Protein 6MEA (pdb70)

B-factor: mean 14.71, std 9.19, range [3.23, 52.5]

Radius of gyration: 21.37 Å; Cα contacts (8 Å, |Δi|>4): 692; chains: 2; bounding box: 33×46×60 Å

Organism: Bat coronavirus HKU4 (NCBI:txid694007)

Sequence (323 aa):
SKYKHTVINNSVTLVLGDAIQIASSLLPKCILVNAANRHLKHGGGIAGVINKASGGDVQEESDEYISNNGPLHVGDSVLLKGHGLADAILHVVGPDARNNNEDAALLKRCYKAFNKHTIVVTPLISAGIFSVDPKVSFEYLLANVTTTTYVVVNNEDIYNTLATKYKHTVINNSVTLVLGDAIQIASLLPKCILVNAANRHLKHGGGIAGVINKASGGDVQEESDEYISNNGPLHVGDSVLLKGHGLADAILHVVGPDARNNEDAALLKRCYKAFNKHTIVVTPLISAGIFSVDPKVSFEYLLANVTTTTYVVVNNEDIYNTLAT

Solvent-accessible surface area: 15128 Å² total; per-residue (Å²): 147,162,37,126,78,43,98,57,65,164,28,1,20,0,6,30,20,70,5,24,84,9,3,87,110,45,124,149,7,20,0,0,0,34,4,51,88,77,0,118,24,36,56,32,39,6,12,78,0,24,171,53,9,70,29,67,1,37,129,26,0,62,97,45,23,100,115,73,25,61,6,130,26,5,50,39,16,86,22,141,5,56,82,23,19,89,12,0,6,0,0,2,1,0,16,29,68,101,144,38,93,24,50,47,0,110,156,0,0,110,15,0,43,159,23,111,43,0,0,0,15,16,0,5,13,30,42,35,10,9,79,30,113,48,0,10,90,62,0,56,83,20,7,103,18,53,1,54,0,6,10,131,61,84,109,51,17,74,84,15,30,151,224,78,116,77,43,102,51,59,140,25,0,23,0,6,30,18,57,5,11,94,7,2,74,96,14,68,45,3,19,0,0,0,33,4,46,87,85,0,101,21,45,78,32,39,7,4,68,0,23,143,55,10,70,28,66,1,28,127,32,0,52,110,57,28,98,107,94,25,82,16,133,21,5,52,38,19,85,24,143,5,58,80,17,20,93,13,0,4,0,0,3,2,0,17,41,152,97,147,32,93,24,49,47,0,103,156,0,0,112,15,0,45,149,24,57,2,0,0,0,15,18,0,4,26,58,87,35,66,11,78,32,78,48,0,2,84,65,0,52,84,13,7,101,18,22,1,36,0,6,10,133,70,80,104,49,12,76,78,8,30,148

CATH classification: 3.40.220.10

Structure (mmCIF, N/CA/C/O backbone):
data_6MEA
#
_entry.id   6MEA
#
_cell.length_a   33.614
_cell.length_b   41.642
_cell.length_c   59.783
_cell.angle_alpha   73.160
_cell.angle_beta   88.290
_cell.angle_gamma   88.250
#
_symmetry.space_group_name_H-M   'P 1'
#
loop_
_entity.id
_entity.type
_entity.pdbx_description
1 polymer 'Replicase polyprotein 1ab'
2 non-polymer ADENOSINE-5-DIPHOSPHORIBOSE
3 water water
#
loop_
_atom_site.group_PDB
_atom_site.id
_atom_site.type_symbol
_atom_site.label_atom_id
_atom_site.label_alt_id
_atom_site.label_comp_id
_atom_site.label_asym_id
_atom_site.label_entity_id
_atom_site.label_seq_id
_atom_site.pdbx_PDB_ins_code
_atom_site.Cartn_x
_atom_site.Cartn_y
_atom_site.Cartn_z
_atom_site.occupancy
_atom_site.B_iso_or_equiv
_atom_site.auth_seq_id
_atom_site.auth_comp_id
_atom_site.auth_asym_id
_atom_site.auth_atom_id
_atom_site.pdbx_PDB_model_num
ATOM 1 N N . SER A 1 4 ? 25.064 -0.589 57.899 1.00 39.17 308 SER A N 1
ATOM 2 C CA . SER A 1 4 ? 24.674 -1.772 57.087 1.00 38.13 308 SER A CA 1
ATOM 3 C C . SER A 1 4 ? 23.902 -1.359 55.827 1.00 36.89 308 SER A C 1
ATOM 4 O O . SER A 1 4 ? 23.972 -2.092 54.863 1.00 35.11 308 SER A O 1
ATOM 7 N N . LYS A 1 5 ? 23.193 -0.230 55.856 1.00 34.48 309 LYS A N 1
ATOM 8 C CA . LYS A 1 5 ? 22.447 0.243 54.665 1.00 33.79 309 LYS A CA 1
ATOM 9 C C . LYS A 1 5 ? 23.377 0.875 53.626 1.00 31.69 309 LYS A C 1
ATOM 10 O O . LYS A 1 5 ? 22.963 1.019 52.493 1.00 31.58 309 LYS A O 1
ATOM 16 N N . TYR A 1 6 ? 24.600 1.216 54.008 1.00 30.01 310 TYR A N 1
ATOM 17 C CA . TYR A 1 6 ? 25.500 1.899 53.052 1.00 27.18 310 TYR A CA 1
ATOM 18 C C . TYR A 1 6 ? 26.613 1.038 52.561 1.00 24.43 310 TYR A C 1
ATOM 19 O O . TYR A 1 6 ? 27.101 0.157 53.255 1.00 25.92 310 TYR A O 1
ATOM 28 N N . LYS A 1 7 ? 26.968 1.337 51.326 1.00 21.29 311 LYS A N 1
ATOM 29 C CA . LYS A 1 7 ? 28.225 0.868 50.832 1.00 20.02 311 LYS A CA 1
ATOM 30 C C . LYS A 1 7 ? 29.246 1.567 51.724 1.00 15.10 311 LYS A C 1
ATOM 31 O O . LYS A 1 7 ? 29.322 2.805 51.787 1.00 14.59 311 LYS A O 1
ATOM 37 N N . HIS A 1 8 ? 29.979 0.757 52.463 1.00 16.18 312 HIS A N 1
ATOM 38 C CA . HIS A 1 8 ? 31.000 1.250 53.357 1.00 15.35 312 HIS A CA 1
ATOM 39 C C . HIS A 1 8 ? 32.100 0.215 53.490 1.00 14.65 312 HIS A C 1
ATOM 40 O O . HIS A 1 8 ? 31.872 -0.984 53.292 1.00 15.67 312 HIS A O 1
ATOM 47 N N . THR A 1 9 ? 33.297 0.695 53.791 1.00 12.88 313 THR A N 1
ATOM 48 C CA . THR A 1 9 ? 34.462 -0.148 53.997 1.00 13.88 313 THR A CA 1
ATOM 49 C C . THR A 1 9 ? 35.151 0.349 55.252 1.00 11.40 313 THR A C 1
ATOM 50 O O . THR A 1 9 ? 35.538 1.519 55.332 1.00 11.87 313 THR A O 1
ATOM 54 N N . VAL A 1 10 ? 35.293 -0.530 56.235 1.00 11.19 314 VAL A N 1
ATOM 55 C CA . VAL A 1 10 ? 36.040 -0.202 57.432 1.00 11.56 314 VAL A CA 1
ATOM 56 C C . VAL A 1 10 ? 37.513 -0.323 57.063 1.00 12.72 314 VAL A C 1
ATOM 57 O O . VAL A 1 10 ? 37.967 -1.378 56.624 1.00 14.25 314 VAL A O 1
ATOM 61 N N . ILE A 1 11 ? 38.245 0.773 57.225 1.00 13.26 315 ILE A N 1
ATOM 62 C CA . ILE A 1 11 ? 39.645 0.851 56.816 1.00 14.16 315 ILE A CA 1
ATOM 63 C C . ILE A 1 11 ? 40.550 0.373 57.949 1.00 16.42 315 ILE A C 1
ATOM 64 O O . ILE A 1 11 ? 41.459 -0.424 57.731 1.00 17.41 315 ILE A O 1
ATOM 69 N N . ASN A 1 12 ? 40.303 0.874 59.154 1.00 17.02 316 ASN A N 1
ATOM 70 C CA . ASN A 1 12 ? 41.082 0.504 60.333 1.00 20.66 316 ASN A CA 1
ATOM 71 C C . ASN A 1 12 ? 40.193 0.640 61.575 1.00 22.36 316 ASN A C 1
ATOM 72 O O . ASN A 1 12 ? 38.970 0.751 61.440 1.00 22.80 316 ASN A O 1
ATOM 77 N N . ASN A 1 13 ? 40.789 0.621 62.769 1.00 24.41 317 ASN A N 1
ATOM 78 C CA . ASN A 1 13 ? 40.023 0.773 64.013 1.00 25.63 317 ASN A CA 1
ATOM 79 C C . ASN A 1 13 ? 39.435 2.172 64.234 1.00 26.53 317 ASN A C 1
ATOM 80 O O . ASN A 1 13 ? 38.569 2.333 65.096 1.00 29.64 317 ASN A O 1
ATOM 85 N N . SER A 1 14 ? 39.900 3.167 63.476 1.00 22.26 318 SER A N 1
ATOM 86 C CA . SER A 1 14 ? 39.394 4.541 63.567 1.00 19.75 318 SER A CA 1
ATOM 87 C C . SER A 1 14 ? 38.459 4.928 62.416 1.00 16.40 318 SER A C 1
ATOM 88 O O . SER A 1 14 ? 37.400 5.520 62.645 1.00 16.68 318 SER A O 1
ATOM 91 N N . VAL A 1 15 ? 38.841 4.591 61.188 1.00 13.85 319 VAL A N 1
ATOM 92 C CA . VAL A 1 15 ? 38.236 5.174 59.988 1.00 10.71 319 VAL A CA 1
ATOM 93 C C . VAL A 1 15 ? 37.346 4.184 59.221 1.00 9.47 319 VAL A C 1
ATOM 94 O O . VAL A 1 15 ? 37.773 3.070 58.896 1.00 10.67 319 VAL A O 1
ATOM 98 N N . THR A 1 16 ? 36.129 4.626 58.903 1.00 9.01 320 THR A N 1
ATOM 99 C CA . THR A 1 16 ? 35.227 3.928 57.984 1.00 9.47 320 THR A CA 1
ATOM 100 C C . THR A 1 16 ? 34.957 4.853 56.799 1.00 8.09 320 THR A C 1
ATOM 101 O O . THR A 1 16 ? 34.605 6.013 56.981 1.00 8.68 320 THR A O 1
ATOM 105 N N . LEU A 1 17 ? 35.136 4.329 55.594 1.00 8.49 321 LEU A N 1
ATOM 106 C CA . LEU A 1 17 ? 34.841 5.046 54.356 1.00 8.15 321 LEU A CA 1
ATOM 107 C C . LEU A 1 17 ? 33.410 4.714 53.949 1.00 7.75 321 LEU A C 1
ATOM 108 O O . LEU A 1 17 ? 33.058 3.542 53.869 1.00 8.68 321 LEU A O 1
ATOM 113 N N . VAL A 1 18 ? 32.602 5.734 53.667 1.00 7.94 322 VAL A N 1
ATOM 114 C CA . VAL A 1 18 ? 31.175 5.568 53.385 1.00 8.38 322 VAL A CA 1
ATOM 115 C C . VAL A 1 18 ? 30.845 6.252 52.074 1.00 8.29 322 VAL A C 1
ATOM 116 O O . VAL A 1 18 ? 31.263 7.387 51.843 1.00 8.39 322 VAL A O 1
ATOM 120 N N . LEU A 1 19 ? 30.082 5.564 51.229 1.00 9.57 323 LEU A N 1
ATOM 121 C CA . LEU A 1 19 ? 29.557 6.162 50.011 1.00 9.86 323 LEU A CA 1
ATOM 122 C C . LEU A 1 19 ? 28.212 6.803 50.333 1.00 11.77 323 LEU A C 1
ATOM 123 O O . LEU A 1 19 ? 27.242 6.107 50.644 1.00 13.01 323 LEU A O 1
ATOM 128 N N . GLY A 1 20 ? 28.145 8.126 50.258 1.00 11.16 324 GLY A N 1
ATOM 129 C CA . GLY A 1 20 ? 26.906 8.823 50.571 1.00 11.61 324 GLY A CA 1
ATOM 130 C C . GLY A 1 20 ? 27.083 10.314 50.719 1.00 11.43 324 GLY A C 1
ATOM 131 O O . GLY A 1 20 ? 28.069 10.883 50.262 1.00 12.04 324 GLY A O 1
ATOM 132 N N . ASP A 1 21 ? 26.101 10.927 51.366 1.00 12.07 325 ASP A N 1
ATOM 133 C CA . ASP A 1 21 ? 26.051 12.360 51.619 1.00 10.80 325 ASP A CA 1
ATOM 134 C C . ASP A 1 21 ? 26.399 12.564 53.085 1.00 10.48 325 ASP A C 1
ATOM 135 O O . ASP A 1 21 ? 25.716 12.039 53.964 1.00 11.07 325 ASP A O 1
ATOM 140 N N . ALA A 1 22 ? 27.445 13.344 53.349 1.00 9.58 326 ALA A N 1
ATOM 141 C CA . ALA A 1 22 ? 27.920 13.531 54.718 1.00 8.64 326 ALA A CA 1
ATOM 142 C C . ALA A 1 22 ? 26.848 14.090 55.650 1.00 8.42 326 ALA A C 1
ATOM 143 O O . ALA A 1 22 ? 26.793 13.721 56.823 1.00 9.07 326 ALA A O 1
ATOM 145 N N . ILE A 1 23 ? 25.995 14.972 55.138 1.00 8.96 327 ILE A N 1
ATOM 146 C CA . ILE A 1 23 ? 24.915 15.529 55.949 1.00 9.62 327 ILE A CA 1
ATOM 147 C C . ILE A 1 23 ? 23.949 14.430 56.409 1.00 8.27 327 ILE A C 1
ATOM 148 O O . ILE A 1 23 ? 23.495 14.439 57.558 1.00 8.96 327 ILE A O 1
ATOM 153 N N . GLN A 1 24 ? 23.648 13.482 55.523 1.00 8.88 328 GLN A N 1
ATOM 154 C CA . GLN A 1 24 ? 22.747 12.375 55.866 1.00 10.24 328 GLN A CA 1
ATOM 155 C C . GLN A 1 24 ? 23.375 11.455 56.910 1.00 9.59 328 GLN A C 1
ATOM 156 O O . GLN A 1 24 ? 22.687 10.995 57.822 1.00 10.28 328 GLN A O 1
ATOM 162 N N . ILE A 1 25 ? 24.675 11.198 56.788 1.00 8.57 329 ILE A N 1
ATOM 163 C CA . ILE A 1 25 ? 25.370 10.343 57.752 1.00 8.60 329 ILE A CA 1
ATOM 164 C C . ILE A 1 25 ? 25.430 11.013 59.121 1.00 8.35 329 ILE A C 1
ATOM 165 O O . ILE A 1 25 ? 25.200 10.364 60.143 1.00 9.81 329 ILE A O 1
ATOM 170 N N . ALA A 1 26 ? 25.714 12.312 59.152 1.00 7.93 330 ALA A N 1
ATOM 171 C CA . ALA A 1 26 ? 25.710 13.041 60.421 1.00 8.65 330 ALA A CA 1
ATOM 172 C C . ALA A 1 26 ? 24.333 13.019 61.095 1.00 9.44 330 ALA A C 1
ATOM 173 O O . ALA A 1 26 ? 24.248 12.934 62.321 1.00 11.66 330 ALA A O 1
ATOM 175 N N A SER A 1 27 ? 23.272 13.091 60.291 0.44 9.86 331 SER A N 1
ATOM 176 N N B SER A 1 27 ? 23.265 13.097 60.304 0.56 9.05 331 SER A N 1
ATOM 177 C CA A SER A 1 27 ? 21.902 13.016 60.792 0.44 10.52 331 SER A CA 1
ATOM 178 C CA B SER A 1 27 ? 21.910 13.022 60.854 0.56 9.47 331 SER A CA 1
ATOM 179 C C A SER A 1 27 ? 21.598 11.674 61.467 0.44 12.39 331 SER A C 1
ATOM 180 C C B SER A 1 27 ? 21.598 11.664 61.484 0.56 11.39 331 SER A C 1
ATOM 181 O O A SER A 1 27 ? 20.913 11.638 62.489 0.44 13.54 331 SER A O 1
ATOM 182 O O B SER A 1 27 ? 20.902 11.607 62.497 0.56 13.08 331 SER A O 1
ATOM 187 N N . LEU A 1 28 ? 22.113 10.584 60.895 1.00 12.49 332 LEU A N 1
ATOM 188 C CA . LEU A 1 28 ? 21.865 9.225 61.407 1.00 15.05 332 LEU A CA 1
ATOM 189 C C . LEU A 1 28 ? 22.474 8.970 62.775 1.00 14.08 332 LEU A C 1
ATOM 190 O O . LEU A 1 28 ? 21.905 8.234 63.578 1.00 14.09 332 LEU A O 1
ATOM 195 N N . LEU A 1 29 ? 23.642 9.552 63.024 1.00 12.60 3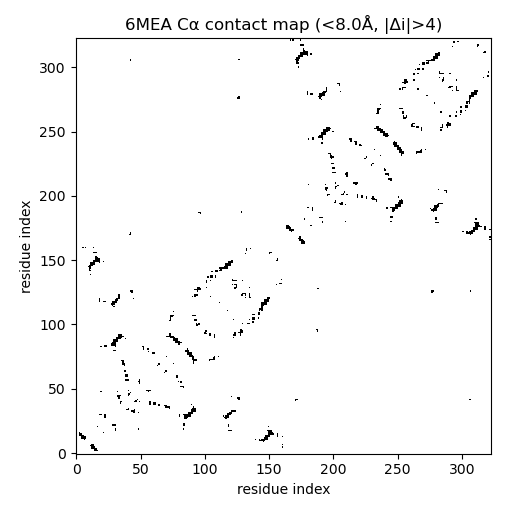33 LEU A N 1
ATOM 196 C CA . LEU A 1 29 ? 24.371 9.296 64.260 1.00 11.96 333 LEU A CA 1
ATOM 197 C C . LEU A 1 29 ? 23.797 10.123 65.405 1.00 11.89 333 LEU A C 1
ATOM 198 O O . LEU A 1 29 ? 23.495 11.296 65.218 1.00 14.74 333 LEU A O 1
ATOM 203 N N . PRO A 1 30 ? 23.631 9.514 66.597 1.00 11.21 334 PRO A N 1
ATOM 204 C CA . PRO A 1 30 ? 23.047 10.275 67.708 1.00 11.90 334 PRO A CA 1
ATOM 205 C C . PRO A 1 30 ? 23.945 11.399 68.224 1.00 11.23 334 PRO A C 1
ATOM 206 O O . PRO A 1 30 ? 23.432 12.429 68.671 1.00 14.09 334 PRO A O 1
ATOM 210 N N . LYS A 1 31 ? 25.261 11.210 68.153 1.00 10.20 335 LYS A N 1
ATOM 211 C CA . LYS A 1 31 ? 26.221 12.218 68.574 1.00 11.65 335 LYS A CA 1
ATOM 212 C C . LYS A 1 31 ? 27.390 12.240 67.598 1.00 11.54 335 LYS A C 1
ATOM 213 O O . LYS A 1 31 ? 28.007 11.216 67.336 1.00 13.71 335 LYS A O 1
ATOM 219 N N . CYS A 1 32 ? 27.663 13.404 67.024 1.00 8.64 336 CYS A N 1
ATOM 220 C CA . CYS A 1 32 ? 28.825 13.563 66.159 1.00 7.32 336 CYS A CA 1
ATOM 221 C C . CYS A 1 32 ? 29.131 15.029 65.933 1.00 6.68 336 CYS A C 1
ATOM 222 O O . CYS A 1 32 ? 28.309 15.907 66.196 1.00 7.36 336 CYS A O 1
ATOM 225 N N . ILE A 1 33 ? 30.346 15.259 65.457 1.00 6.34 337 ILE A N 1
ATOM 226 C CA . ILE A 1 33 ? 30.764 16.526 64.888 1.00 6.72 337 ILE A CA 1
ATOM 227 C C . ILE A 1 33 ? 30.740 16.324 63.384 1.00 5.85 337 ILE A C 1
ATOM 228 O O . ILE A 1 33 ? 31.230 15.312 62.885 1.00 8.49 337 ILE A O 1
ATOM 233 N N . LEU A 1 34 ? 30.166 17.281 62.665 1.00 4.59 338 LEU A N 1
ATOM 234 C CA . LEU A 1 34 ? 30.240 17.318 61.210 1.00 3.56 338 LEU A CA 1
ATOM 235 C C . LEU A 1 34 ? 31.336 18.284 60.804 1.00 3.67 338 LEU A C 1
ATOM 236 O O . LEU A 1 34 ? 31.375 19.410 61.281 1.00 4.47 338 LEU A O 1
ATOM 241 N N . VAL A 1 35 ? 32.220 17.852 59.910 1.00 4.12 339 VAL A N 1
ATOM 242 C CA . VAL A 1 35 ? 33.311 18.690 59.438 1.00 4.03 339 VAL A CA 1
ATOM 243 C C . VAL A 1 35 ? 32.896 19.388 58.155 1.00 4.00 339 VAL A C 1
ATOM 244 O O . VAL A 1 35 ? 32.339 18.763 57.250 1.00 4.55 339 VAL A O 1
ATOM 248 N N . ASN A 1 36 ? 33.152 20.689 58.104 1.00 3.75 340 ASN A N 1
ATOM 249 C CA . ASN A 1 36 ? 32.972 21.478 56.901 1.00 3.80 340 ASN A CA 1
ATOM 250 C C . ASN A 1 36 ? 34.334 21.791 56.286 1.00 3.68 340 ASN A C 1
ATOM 251 O O . ASN A 1 36 ? 35.269 22.159 56.994 1.00 5.25 340 ASN A O 1
ATOM 256 N N . ALA A 1 37 ? 34.427 21.636 54.964 1.00 3.92 341 ALA A N 1
ATOM 257 C CA . ALA A 1 37 ? 35.606 22.017 54.185 1.00 4.00 341 ALA A CA 1
ATOM 258 C C . ALA A 1 37 ? 35.450 23.484 53.798 1.00 4.45 341 ALA A C 1
ATOM 259 O O . ALA A 1 37 ? 34.752 23.820 52.844 1.00 5.50 341 ALA A O 1
ATOM 261 N N . ALA A 1 38 ? 36.089 24.359 54.565 1.00 4.72 342 ALA A N 1
ATOM 262 C CA . ALA A 1 38 ? 35.854 25.797 54.488 1.00 4.75 342 ALA A CA 1
ATOM 263 C C . ALA A 1 38 ? 37.026 26.544 53.859 1.00 5.43 342 ALA A C 1
ATOM 264 O O . ALA A 1 38 ? 38.074 25.961 53.561 1.00 6.54 342 ALA A O 1
ATOM 266 N N . ASN A 1 39 ? 36.825 27.841 53.656 1.00 6.04 343 ASN A N 1
ATOM 267 C CA . ASN A 1 39 ? 37.908 28.760 53.301 1.00 6.12 343 ASN A CA 1
ATOM 268 C C . ASN A 1 39 ? 38.216 29.686 54.480 1.00 5.89 343 ASN A C 1
ATOM 269 O O . ASN A 1 39 ? 37.515 29.682 55.507 1.00 6.19 343 ASN A O 1
ATOM 274 N N . ARG A 1 40 ? 39.269 30.491 54.319 1.00 6.17 344 ARG A N 1
ATOM 275 C CA . ARG A 1 40 ? 39.781 31.350 55.394 1.00 7.52 344 ARG A CA 1
ATOM 276 C C . ARG A 1 40 ? 38.769 32.356 55.934 1.00 6.69 344 ARG A C 1
ATOM 277 O O . ARG A 1 40 ? 38.884 32.786 57.081 1.00 7.99 344 ARG A O 1
ATOM 285 N N . HIS A 1 41 ? 37.805 32.754 55.104 1.00 6.03 345 HIS A N 1
ATOM 286 C CA . HIS A 1 41 ? 36.800 33.740 55.499 1.00 6.19 345 HIS A CA 1
ATOM 287 C C . HIS A 1 41 ? 35.455 33.129 55.854 1.00 5.87 345 HIS A C 1
ATOM 288 O O . HIS A 1 41 ? 34.498 33.861 56.104 1.00 7.46 345 HIS A O 1
ATOM 295 N N . LEU A 1 42 ? 35.390 31.799 55.899 1.00 5.41 346 LEU A N 1
ATOM 296 C CA . LEU A 1 42 ? 34.138 31.073 56.129 1.00 5.18 346 LEU A CA 1
ATOM 297 C C . LEU A 1 42 ? 32.992 31.598 55.263 1.00 6.06 346 LEU A C 1
ATOM 298 O O . LEU A 1 42 ? 31.861 31.762 55.738 1.00 7.39 346 LEU A O 1
ATOM 303 N N . LYS A 1 43 ? 33.297 31.843 53.988 1.00 6.39 347 LYS A N 1
ATOM 304 C CA . LYS A 1 43 ? 32.304 32.267 53.010 1.00 7.83 347 LYS A CA 1
ATOM 305 C C . LYS A 1 43 ? 31.922 31.005 52.261 1.00 8.26 347 LYS A C 1
ATOM 306 O O . LYS A 1 43 ? 32.664 30.521 51.409 1.00 9.13 347 LYS A O 1
ATOM 312 N N . HIS A 1 44 ? 30.766 30.455 52.593 1.00 7.79 348 HIS A N 1
ATOM 313 C CA . HIS A 1 44 ? 30.464 29.079 52.219 1.00 9.02 348 HIS A CA 1
ATOM 314 C C . HIS A 1 44 ? 30.001 28.994 50.769 1.00 11.73 348 HIS A C 1
ATOM 315 O O . HIS A 1 44 ? 28.936 29.485 50.427 1.00 16.27 348 HIS A O 1
ATOM 322 N N . GLY A 1 45 ? 30.835 28.369 49.939 1.00 12.62 349 GLY A N 1
ATOM 323 C CA . GLY A 1 45 ? 30.706 28.371 48.484 1.00 12.63 349 GLY A CA 1
ATOM 324 C C . GLY A 1 45 ? 30.077 27.136 47.872 1.00 12.44 349 GLY A C 1
ATOM 325 O O . GLY A 1 45 ? 29.183 26.543 48.443 1.00 13.82 349 GLY A O 1
ATOM 326 N N . GLY A 1 46 ? 30.600 26.720 46.723 1.00 12.20 350 GLY A N 1
ATOM 327 C CA . GLY A 1 46 ? 29.960 25.714 45.872 1.00 12.57 350 GLY A CA 1
ATOM 328 C C . GLY A 1 46 ? 30.146 24.241 46.182 1.00 11.35 350 GLY A C 1
ATOM 329 O O . GLY A 1 46 ? 29.605 23.396 45.485 1.00 14.65 350 GLY A O 1
ATOM 330 N N . GLY A 1 47 ? 30.916 23.927 47.208 1.00 10.55 351 GLY A N 1
ATOM 331 C CA . GLY A 1 47 ? 31.134 22.553 47.621 1.00 9.99 351 GLY A CA 1
ATOM 332 C C . GLY A 1 47 ? 30.210 22.188 48.758 1.00 7.46 351 GLY A C 1
ATOM 333 O O . GLY A 1 47 ? 29.090 22.682 48.859 1.00 8.82 351 GLY A O 1
ATOM 334 N N . ILE A 1 48 ? 30.694 21.332 49.640 1.00 6.39 352 ILE A N 1
ATOM 335 C CA . ILE A 1 48 ? 29.895 20.893 50.777 1.00 7.36 352 ILE A CA 1
ATOM 336 C C . ILE A 1 48 ? 29.530 22.051 51.708 1.00 6.99 352 ILE A C 1
ATOM 337 O O . ILE A 1 48 ? 28.476 22.028 52.322 1.00 7.69 352 ILE A O 1
ATOM 342 N N . ALA A 1 49 ? 30.387 23.069 51.790 1.00 5.97 353 ALA A N 1
ATOM 343 C CA . ALA A 1 49 ? 30.096 24.230 52.638 1.00 5.81 353 ALA A CA 1
ATOM 344 C C . ALA A 1 49 ? 28.754 24.874 52.295 1.00 7.22 353 ALA A C 1
ATOM 345 O O . ALA A 1 49 ? 27.974 25.206 53.191 1.00 6.96 353 ALA A O 1
ATOM 347 N N . GLY A 1 50 ? 28.487 25.057 51.007 1.00 7.79 354 GLY A N 1
ATOM 348 C CA . GLY A 1 50 ? 27.211 25.611 50.581 1.00 8.73 354 GLY A CA 1
ATOM 349 C C . GLY A 1 50 ? 26.030 24.716 50.897 1.00 10.81 354 GLY A C 1
ATOM 350 O O . GLY A 1 50 ? 24.960 25.205 51.248 1.00 11.69 354 GLY A O 1
ATOM 351 N N . VAL A 1 51 ? 26.230 23.406 50.782 1.00 11.06 355 VAL A N 1
ATOM 352 C CA . VAL A 1 51 ? 25.182 22.440 51.093 1.00 12.57 355 VAL A CA 1
ATOM 353 C C . VAL A 1 51 ? 24.880 22.456 52.594 1.00 9.61 355 VAL A C 1
ATOM 354 O O . VAL A 1 51 ? 23.716 22.460 52.992 1.00 10.73 355 VAL A O 1
ATOM 358 N N . ILE A 1 52 ? 25.925 22.482 53.423 1.00 8.28 356 ILE A N 1
ATOM 359 C CA . ILE A 1 52 ? 25.755 22.611 54.872 1.00 7.07 356 ILE A CA 1
ATOM 360 C C . ILE A 1 52 ? 25.002 23.902 55.204 1.00 7.34 356 ILE A C 1
ATOM 361 O O . ILE A 1 52 ? 24.050 23.900 56.004 1.00 8.45 356 ILE A O 1
ATOM 366 N N . ASN A 1 53 ? 25.411 25.003 54.582 1.00 7.61 357 ASN A N 1
ATOM 367 C CA . ASN A 1 53 ? 24.745 26.273 54.841 1.00 8.22 357 ASN A CA 1
ATOM 368 C C . ASN A 1 53 ? 23.272 26.234 54.437 1.00 9.42 357 ASN A C 1
ATOM 369 O O . ASN A 1 53 ? 22.408 26.647 55.209 1.00 10.11 357 ASN A O 1
ATOM 374 N N . LYS A 1 54 ? 22.991 25.732 53.240 1.00 10.40 358 LYS A N 1
ATOM 375 C CA . LYS A 1 54 ? 21.608 25.640 52.763 1.00 11.45 358 LYS A CA 1
ATOM 376 C C . LYS A 1 54 ? 20.748 24.706 53.610 1.00 12.04 358 LYS A C 1
ATOM 377 O O . LYS A 1 54 ? 19.581 25.005 53.847 1.00 13.42 358 LYS A O 1
ATOM 383 N N . ALA A 1 55 ? 21.320 23.593 54.077 1.00 12.04 359 ALA A N 1
ATOM 384 C CA . ALA A 1 55 ? 20.610 22.679 54.981 1.00 12.58 359 ALA A CA 1
ATOM 385 C C . ALA A 1 55 ? 20.238 23.337 56.311 1.00 12.81 359 ALA A C 1
ATOM 386 O O . ALA A 1 55 ? 19.288 22.915 56.971 1.00 13.98 359 ALA A O 1
ATOM 388 N N . SER A 1 56 ? 21.002 24.353 56.703 1.00 12.08 360 SER A N 1
ATOM 389 C CA . SER A 1 56 ? 20.743 25.126 57.908 1.00 11.88 360 SER A CA 1
ATOM 390 C C . SER A 1 56 ? 19.880 26.365 57.647 1.00 12.78 360 SER A C 1
ATOM 391 O O . SER A 1 56 ? 19.677 27.163 58.558 1.00 13.66 360 SER A O 1
ATOM 394 N N . GLY A 1 57 ? 19.389 26.544 56.419 1.00 13.01 361 GLY A N 1
ATOM 395 C CA . GLY A 1 57 ? 18.591 27.715 56.070 1.00 13.45 361 GLY A CA 1
ATOM 396 C C . GLY A 1 57 ? 19.340 29.034 56.130 1.00 13.28 361 GLY A C 1
ATOM 397 O O . GLY A 1 57 ? 18.727 30.088 56.295 1.00 15.95 361 GLY A O 1
ATOM 398 N N . GLY A 1 58 ? 20.666 28.983 55.996 1.00 12.27 362 GLY A N 1
ATOM 399 C CA . GLY A 1 58 ? 21.511 30.164 56.128 1.00 11.61 362 GLY A CA 1
ATOM 400 C C . GLY A 1 58 ? 22.030 30.443 57.531 1.00 12.73 362 GLY A C 1
ATOM 401 O O . GLY A 1 58 ? 22.809 31.381 57.708 1.00 12.95 362 GLY A O 1
ATOM 402 N N . ASP A 1 59 ? 21.629 29.636 58.521 1.00 12.73 363 ASP A N 1
ATOM 403 C CA . ASP A 1 59 ? 22.054 29.838 59.914 1.00 13.65 363 ASP A CA 1
ATOM 404 C C . ASP A 1 59 ? 23.578 29.726 60.048 1.00 11.57 363 ASP A C 1
ATOM 405 O O . ASP A 1 59 ? 24.199 30.489 60.789 1.00 12.17 363 ASP A O 1
ATOM 410 N N . VAL A 1 60 ? 24.176 28.784 59.320 1.00 9.81 364 VAL A N 1
ATOM 411 C CA . VAL A 1 60 ? 25.623 28.566 59.389 1.00 8.34 364 VAL A CA 1
ATOM 412 C C . VAL A 1 60 ? 26.389 29.795 58.895 1.00 8.79 364 VAL A C 1
ATOM 413 O O . VAL A 1 60 ? 27.353 30.220 59.534 1.00 8.98 364 VAL A O 1
ATOM 417 N N . GLN A 1 61 ? 25.959 30.385 57.781 1.00 9.43 365 GLN A N 1
ATOM 418 C CA . GLN A 1 61 ? 26.655 31.557 57.255 1.00 9.50 365 GLN A CA 1
ATOM 419 C C . GLN A 1 61 ? 26.542 32.756 58.197 1.00 11.04 365 GLN A C 1
ATOM 420 O O . GLN A 1 61 ? 27.512 33.490 58.388 1.00 10.29 365 GLN A O 1
ATOM 426 N N . GLU A 1 62 ? 25.363 32.951 58.781 1.00 11.33 366 GLU A N 1
ATOM 427 C CA . GLU A 1 62 ? 25.151 34.023 59.750 1.00 13.43 366 GLU A CA 1
ATOM 428 C C . GLU A 1 62 ? 26.123 33.895 60.919 1.00 11.62 366 GLU A C 1
ATOM 429 O O . GLU A 1 62 ? 26.778 34.862 61.305 1.00 12.62 366 GLU A O 1
ATOM 435 N N . GLU A 1 63 ? 26.224 32.693 61.475 1.00 10.03 367 GLU A N 1
ATOM 436 C CA . GLU A 1 63 ? 27.134 32.446 62.590 1.00 9.12 367 GLU A CA 1
ATOM 437 C C . GLU A 1 63 ? 28.600 32.610 62.178 1.00 8.45 367 GLU A C 1
ATOM 438 O O . GLU A 1 63 ? 29.412 33.150 62.934 1.00 8.71 367 GLU A O 1
ATOM 444 N N . SER A 1 64 ? 28.932 32.122 60.987 1.00 7.85 368 SER A N 1
ATOM 445 C CA . SER A 1 64 ? 30.288 32.231 60.456 1.00 7.52 368 SER A CA 1
ATOM 446 C C . SER A 1 64 ? 30.733 33.685 60.312 1.00 8.18 368 SER A C 1
ATOM 447 O O . SER A 1 64 ? 31.858 34.028 60.681 1.00 8.80 368 SER A O 1
ATOM 450 N N . ASP A 1 65 ? 29.852 34.530 59.781 1.00 9.86 369 ASP A N 1
ATOM 451 C CA . ASP A 1 65 ? 30.137 35.969 59.669 1.00 11.22 369 ASP A CA 1
ATOM 452 C C . ASP A 1 65 ? 30.426 36.593 61.028 1.00 12.32 369 ASP A C 1
ATOM 453 O O . ASP A 1 65 ? 31.355 37.390 61.174 1.00 12.92 369 ASP A O 1
ATOM 458 N N . GLU A 1 66 ? 29.628 36.227 62.018 1.00 12.30 370 GLU A N 1
ATOM 459 C CA . GLU A 1 66 ? 29.820 36.704 63.380 1.00 14.47 370 GLU A CA 1
ATOM 460 C C . GLU A 1 66 ? 31.194 36.284 63.920 1.00 12.54 370 GLU A C 1
ATOM 461 O O . GLU A 1 66 ? 31.911 37.103 64.499 1.00 13.86 370 GLU A O 1
ATOM 467 N N . TYR A 1 67 ? 31.581 35.030 63.709 1.00 10.10 371 TYR A N 1
ATOM 468 C CA . TYR A 1 67 ? 32.897 34.552 64.129 1.00 10.14 371 TYR A CA 1
ATOM 469 C C . TYR A 1 67 ? 34.036 35.315 63.455 1.00 11.04 371 TYR A C 1
ATOM 470 O O . TYR A 1 67 ? 34.978 35.762 64.118 1.00 12.40 371 TYR A O 1
ATOM 479 N N . ILE A 1 68 ? 33.961 35.456 62.139 1.00 10.34 372 ILE A N 1
ATOM 480 C CA . ILE A 1 68 ? 35.044 36.107 61.400 1.00 10.57 372 ILE A CA 1
ATOM 481 C C . ILE A 1 68 ? 35.216 37.575 61.818 1.00 14.88 372 ILE A C 1
ATOM 482 O O . ILE A 1 68 ? 36.339 38.087 61.837 1.00 15.89 372 ILE A O 1
ATOM 487 N N . SER A 1 69 ? 34.129 38.238 62.201 1.00 15.15 373 SER A N 1
ATOM 488 C CA . SER A 1 69 ? 34.237 39.581 62.782 1.00 18.64 373 SER A CA 1
ATOM 489 C C . SER A 1 69 ? 35.006 39.569 64.111 1.00 21.44 373 SER A C 1
ATOM 490 O O . SER A 1 69 ? 35.779 40.487 64.385 1.00 22.97 373 SER A O 1
ATOM 493 N N . ASN A 1 70 ? 34.817 38.519 64.912 1.00 20.56 374 ASN A N 1
ATOM 494 C CA . ASN A 1 70 ? 35.523 38.372 66.195 1.00 20.40 374 ASN A CA 1
ATOM 495 C C . ASN A 1 70 ? 36.978 37.931 66.049 1.00 20.12 374 ASN A C 1
ATOM 496 O O . ASN A 1 70 ? 37.825 38.339 66.843 1.00 21.60 374 ASN A O 1
ATOM 501 N N . ASN A 1 71 ? 37.259 37.087 65.057 1.00 21.04 375 ASN A N 1
ATOM 502 C CA . ASN A 1 71 ? 38.584 36.489 64.882 1.00 19.71 375 ASN A CA 1
ATOM 503 C C . ASN A 1 71 ? 39.446 37.192 63.836 1.00 19.07 375 ASN A C 1
ATOM 504 O O . ASN A 1 71 ? 40.672 37.174 63.940 1.00 20.55 375 ASN A O 1
ATOM 509 N N . GLY A 1 72 ? 38.817 37.799 62.831 1.00 16.73 376 GLY A N 1
ATOM 510 C CA . GLY A 1 72 ? 39.489 38.058 61.560 1.00 14.42 376 GLY A CA 1
ATOM 511 C C . GLY A 1 72 ? 39.554 36.761 60.767 1.00 14.03 376 GLY A C 1
ATOM 512 O O . GLY A 1 72 ? 39.043 35.731 61.219 1.00 13.06 376 GLY A O 1
ATOM 513 N N . PRO A 1 73 ? 40.182 36.787 59.581 1.00 13.83 377 PRO A N 1
ATOM 514 C CA . PRO A 1 73 ? 40.261 35.555 58.793 1.00 13.51 377 PRO A CA 1
ATOM 515 C C . PRO A 1 73 ? 41.119 34.484 59.455 1.00 12.78 377 PRO A C 1
ATOM 516 O O . PRO A 1 73 ? 42.053 34.792 60.203 1.00 13.18 377 PRO A O 1
ATOM 520 N N . LEU A 1 74 ? 40.777 33.232 59.184 1.00 11.38 378 LEU A N 1
ATOM 521 C CA . LEU A 1 74 ? 41.567 32.101 59.640 1.00 10.48 378 LEU A CA 1
ATOM 522 C C . LEU A 1 74 ? 42.826 31.943 58.801 1.00 9.96 378 LEU A C 1
ATOM 523 O O . LEU A 1 74 ? 42.941 32.498 57.703 1.00 12.40 378 LEU A O 1
ATOM 528 N N . HIS A 1 75 ? 43.775 31.190 59.336 1.00 9.09 379 HIS A N 1
ATOM 529 C CA . HIS A 1 75 ? 44.934 30.759 58.569 1.00 9.90 379 HIS A CA 1
ATOM 530 C C . HIS A 1 75 ? 44.632 29.416 57.927 1.00 7.82 379 HIS A C 1
ATOM 531 O O . HIS A 1 75 ? 43.821 28.638 58.428 1.00 8.23 379 HIS A O 1
ATOM 538 N N . VAL A 1 76 ? 45.305 29.131 56.825 1.00 8.20 380 VAL A N 1
ATOM 539 C CA . VAL A 1 76 ? 45.193 27.821 56.195 1.00 7.51 380 VAL A CA 1
ATOM 540 C C . VAL A 1 76 ? 45.653 26.766 57.201 1.00 6.77 380 VAL A C 1
ATOM 541 O O . VAL A 1 76 ? 46.691 26.925 57.841 1.00 8.05 380 VAL A O 1
ATOM 545 N N . GLY A 1 77 ? 44.865 25.707 57.350 1.00 6.82 381 GLY A N 1
ATOM 546 C CA . GLY A 1 77 ? 45.141 24.657 58.323 1.00 7.73 381 GLY A CA 1
ATOM 547 C C . GLY A 1 77 ? 44.448 24.841 59.660 1.00 7.75 381 GLY A C 1
ATOM 548 O O . GLY A 1 77 ? 44.417 23.906 60.463 1.00 9.19 381 GLY A O 1
ATOM 549 N N . ASP A 1 78 ? 43.910 26.034 59.918 1.00 6.41 382 ASP A N 1
ATOM 550 C CA . ASP A 1 78 ? 43.153 26.297 61.140 1.00 7.34 382 ASP A CA 1
ATOM 551 C C . ASP A 1 78 ? 41.781 25.645 61.085 1.00 5.97 382 ASP A C 1
ATOM 552 O O . ASP A 1 78 ? 41.271 25.277 60.016 1.00 6.38 382 ASP A O 1
ATOM 557 N N . SER A 1 79 ? 41.164 25.550 62.255 1.00 6.22 383 SER A N 1
ATOM 558 C CA . SER A 1 79 ? 39.794 25.094 62.351 1.00 6.54 383 SER A CA 1
ATOM 559 C C . SER A 1 79 ? 39.075 25.852 63.451 1.00 6.76 383 SER A C 1
ATOM 560 O O . SER A 1 79 ? 39.710 26.431 64.334 1.00 8.84 383 SER A O 1
ATOM 563 N N . VAL A 1 80 ? 37.749 25.845 63.388 1.00 5.76 384 VAL A N 1
ATOM 564 C CA . VAL A 1 80 ? 36.920 26.466 64.418 1.00 5.70 384 VAL A CA 1
ATOM 565 C C . VAL A 1 80 ? 35.685 25.612 64.649 1.00 5.06 384 VAL A C 1
ATOM 566 O O . VAL A 1 80 ? 35.007 25.200 63.696 1.00 5.29 384 VAL A O 1
ATOM 570 N N . LEU A 1 81 ? 35.397 25.345 65.916 1.00 4.85 385 LEU A N 1
ATOM 571 C CA . LEU A 1 81 ? 34.196 24.617 66.295 1.00 4.89 385 LEU A CA 1
ATOM 572 C C . LEU A 1 81 ? 33.054 25.598 66.523 1.00 5.72 385 LEU A C 1
ATOM 573 O O . LEU A 1 81 ? 33.106 26.430 67.434 1.00 6.75 385 LEU A O 1
ATOM 578 N N . LEU A 1 82 ? 32.033 25.493 65.683 1.00 5.35 386 LEU A N 1
ATOM 579 C CA . LEU A 1 82 ? 30.858 26.344 65.758 1.00 5.39 386 LEU A CA 1
ATOM 580 C C . LEU A 1 82 ? 29.617 25.485 66.006 1.00 5.64 386 LEU A C 1
ATOM 581 O O . LEU A 1 82 ? 29.697 24.262 66.126 1.00 6.18 386 LEU A O 1
ATOM 586 N N . LYS A 1 83 ? 28.463 26.127 66.117 1.00 6.81 387 LYS A N 1
ATOM 587 C CA . LYS A 1 83 ? 27.223 25.415 66.406 1.00 7.09 387 LYS A CA 1
ATOM 588 C C . LYS A 1 83 ? 26.806 24.470 65.288 1.00 7.23 387 LYS A C 1
ATOM 589 O O . LYS A 1 83 ? 27.233 24.595 64.138 1.00 7.87 387 LYS A O 1
ATOM 595 N N . GLY A 1 84 ? 25.948 23.528 65.652 1.00 6.92 388 GLY A N 1
ATOM 596 C CA . GLY A 1 84 ? 25.516 22.470 64.752 1.00 7.40 388 GLY A CA 1
ATOM 597 C C . GLY A 1 84 ? 24.254 22.758 63.956 1.00 8.21 388 GLY A C 1
ATOM 598 O O . GLY A 1 84 ? 24.037 22.134 62.916 1.00 9.26 388 GLY A O 1
ATOM 599 N N . HIS A 1 85 ? 23.403 23.661 64.448 1.00 8.51 389 HIS A N 1
ATOM 600 C CA . HIS A 1 85 ? 22.187 24.080 63.736 1.00 10.04 389 HIS A CA 1
ATOM 601 C C . HIS A 1 85 ? 21.265 22.913 63.363 1.00 10.37 389 HIS A C 1
ATOM 602 O O . HIS A 1 85 ? 20.596 22.932 62.324 1.00 12.08 389 HIS A O 1
ATOM 609 N N . GLY A 1 86 ? 21.242 21.893 64.215 1.00 9.99 390 GLY A N 1
ATOM 610 C CA . GLY A 1 86 ? 20.423 20.719 63.974 1.00 10.76 390 GLY A CA 1
ATOM 611 C C . GLY A 1 86 ? 21.002 19.696 63.013 1.00 11.28 390 GLY A C 1
ATOM 612 O O . GLY A 1 86 ? 20.410 18.635 62.842 1.00 12.98 390 GLY A O 1
ATOM 613 N N . LEU A 1 87 ? 22.151 19.986 62.394 1.00 9.93 391 LEU A N 1
ATOM 614 C CA . LEU A 1 87 ? 22.812 19.031 61.494 1.00 8.67 391 LEU A CA 1
ATOM 615 C C . LEU A 1 87 ? 23.678 18.012 62.238 1.00 8.42 391 LEU A C 1
ATOM 616 O O . LEU A 1 87 ? 23.872 16.889 61.767 1.00 10.29 391 LEU A O 1
ATOM 621 N N . ALA A 1 88 ? 24.215 18.423 63.378 1.00 7.95 392 ALA A N 1
ATOM 622 C CA . ALA A 1 88 ? 25.121 17.623 64.200 1.00 7.41 392 ALA A CA 1
ATOM 623 C C . ALA A 1 88 ? 25.223 18.337 65.540 1.00 7.39 392 ALA A C 1
ATOM 624 O O . ALA A 1 88 ? 24.666 19.425 65.702 1.00 8.43 392 ALA A O 1
ATOM 626 N N . ASP A 1 89 ? 25.954 17.762 66.490 1.00 7.83 393 ASP A N 1
ATOM 627 C CA . ASP A 1 89 ? 26.140 18.427 67.784 1.00 8.22 393 ASP A CA 1
ATOM 628 C C . ASP A 1 89 ? 26.910 19.735 67.631 1.00 6.80 393 ASP A C 1
ATOM 629 O O . ASP A 1 89 ? 26.687 20.680 68.381 1.00 9.11 393 ASP A O 1
ATOM 634 N N . ALA A 1 90 ? 27.812 19.769 66.656 1.00 6.17 394 ALA A N 1
ATOM 635 C CA . ALA A 1 90 ? 28.603 20.953 66.342 1.00 5.46 394 ALA A CA 1
ATOM 636 C C . ALA A 1 90 ? 29.173 20.756 64.954 1.00 5.05 394 ALA A C 1
ATOM 637 O O . ALA A 1 90 ? 29.202 19.636 64.444 1.00 5.65 394 ALA A O 1
ATOM 639 N N . ILE A 1 91 ? 29.611 21.851 64.341 1.00 4.13 395 ILE A N 1
ATOM 640 C CA . ILE A 1 91 ? 30.284 21.802 63.046 1.00 4.12 395 ILE A CA 1
ATOM 641 C C . ILE A 1 91 ? 31.709 22.304 63.229 1.00 3.70 395 ILE A C 1
ATOM 642 O O . ILE A 1 91 ? 31.924 23.414 63.729 1.00 4.58 395 ILE A O 1
ATOM 647 N N . LEU A 1 92 ? 32.676 21.477 62.822 1.00 3.74 396 LEU A N 1
ATOM 648 C CA . LEU A 1 92 ? 34.084 21.851 62.833 1.00 3.77 396 LEU A CA 1
ATOM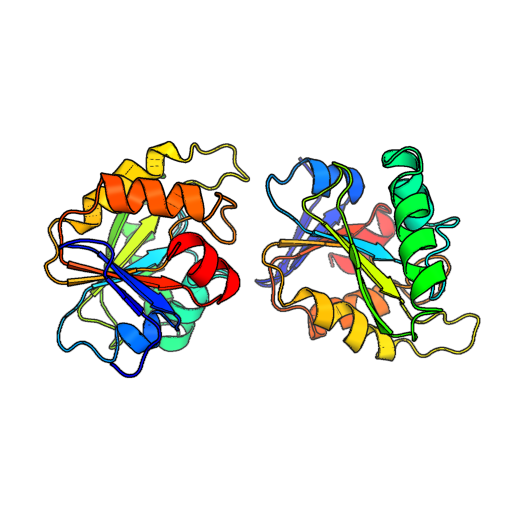 649 C C . LEU A 1 92 ? 34.429 22.339 61.438 1.00 3.36 396 LEU A C 1
ATOM 650 O O . LEU A 1 92 ? 34.475 21.544 60.494 1.00 3.93 396 LEU A O 1
ATOM 655 N N . HIS A 1 93 ? 34.610 23.650 61.305 1.00 3.30 397 HIS A N 1
ATOM 656 C CA . HIS A 1 93 ? 34.988 24.250 60.024 1.00 3.23 397 HIS A CA 1
ATOM 657 C C . HIS A 1 93 ? 36.501 24.184 59.926 1.00 3.83 397 HIS A C 1
ATOM 658 O O . HIS A 1 93 ? 37.193 24.756 60.765 1.00 5.81 397 HIS A O 1
ATOM 665 N N . VAL A 1 94 ? 37.014 23.463 58.931 1.00 4.15 398 VAL A N 1
ATOM 666 C CA . VAL A 1 94 ? 38.458 23.324 58.740 1.00 4.66 398 VAL A CA 1
ATOM 667 C C . VAL A 1 94 ? 38.846 24.001 57.434 1.00 4.46 398 VAL A C 1
ATOM 668 O O . VAL A 1 94 ? 38.145 23.871 56.430 1.00 6.79 398 VAL A O 1
ATOM 672 N N . VAL A 1 95 ? 39.969 24.710 57.451 1.00 4.76 399 VAL A N 1
ATOM 673 C CA . VAL A 1 95 ? 40.450 25.422 56.270 1.00 4.42 399 VAL A CA 1
ATOM 674 C C . VAL A 1 95 ? 41.537 24.582 55.618 1.00 4.70 399 VAL A C 1
ATOM 675 O O . VAL A 1 95 ? 42.707 24.628 56.006 1.00 5.42 399 VAL A O 1
ATOM 679 N N . GLY A 1 96 ? 41.149 23.787 54.630 1.00 5.32 400 GLY A N 1
ATOM 680 C CA . GLY A 1 96 ? 42.118 23.008 53.876 1.00 5.33 400 GLY A CA 1
ATOM 681 C C . GLY A 1 96 ? 42.968 23.893 52.978 1.00 4.60 400 GLY A C 1
ATOM 682 O O . GLY A 1 96 ? 42.577 25.020 52.645 1.00 5.49 400 GLY A O 1
ATOM 683 N N . PRO A 1 97 ? 44.141 23.390 52.568 1.00 5.50 401 PRO A N 1
ATOM 684 C CA . PRO A 1 97 ? 44.942 24.109 51.583 1.00 6.04 401 PRO A CA 1
ATOM 685 C C . PRO A 1 97 ? 44.280 24.096 50.202 1.00 6.18 401 PRO A C 1
ATOM 686 O O . PRO A 1 97 ? 43.735 23.076 49.776 1.00 6.68 401 PRO A O 1
ATOM 690 N N . ASP A 1 98 ? 44.305 25.248 49.540 1.00 6.55 402 ASP A N 1
ATOM 691 C CA . ASP A 1 98 ? 43.795 25.416 48.186 1.00 7.25 402 ASP A CA 1
ATOM 692 C C . ASP A 1 98 ? 44.970 25.311 47.223 1.00 7.49 402 ASP A C 1
ATOM 693 O O . ASP A 1 98 ? 45.783 26.228 47.123 1.00 7.43 402 ASP A O 1
ATOM 698 N N . ALA A 1 99 ? 45.051 24.191 46.513 1.00 7.19 403 ALA A N 1
ATOM 699 C CA . ALA A 1 99 ? 46.115 23.974 45.542 1.00 8.11 403 ALA A CA 1
ATOM 700 C C . ALA A 1 99 ? 46.080 24.978 44.392 1.00 9.16 403 ALA A C 1
ATOM 701 O O . ALA A 1 99 ? 47.114 25.227 43.776 1.00 11.19 403 ALA A O 1
ATOM 703 N N . ARG A 1 100 ? 44.924 25.578 44.113 1.00 8.89 404 ARG A N 1
ATOM 704 C CA . ARG A 1 100 ? 44.852 26.630 43.087 1.00 9.15 404 ARG A CA 1
ATOM 705 C C . ARG A 1 100 ? 45.642 27.872 43.495 1.00 9.77 404 ARG A C 1
ATOM 706 O O . ARG A 1 100 ? 46.099 28.624 42.635 1.00 11.79 404 ARG A O 1
ATOM 714 N N . ASN A 1 101 ? 45.784 28.083 44.805 1.00 9.32 405 ASN A N 1
ATOM 715 C CA . ASN A 1 101 ? 46.561 29.193 45.353 1.00 11.74 405 ASN A CA 1
ATOM 716 C C . ASN A 1 101 ? 47.963 28.775 45.839 1.00 14.03 405 ASN A C 1
ATOM 717 O O . ASN A 1 101 ? 48.551 29.458 46.681 1.00 16.09 405 ASN A O 1
ATOM 722 N N A ASN A 1 102 ? 48.479 27.663 45.309 0.50 14.56 406 ASN A N 1
ATOM 723 N N B ASN A 1 102 ? 48.489 27.671 45.302 0.50 14.14 406 ASN A N 1
ATOM 724 C CA A ASN A 1 102 ? 49.814 27.145 45.632 0.50 15.48 406 ASN A CA 1
ATOM 725 C CA B ASN A 1 102 ? 49.820 27.157 45.650 0.50 14.70 406 ASN A CA 1
ATOM 726 C C A ASN A 1 102 ? 50.017 26.790 47.111 0.50 13.51 406 ASN A C 1
ATOM 727 C C B ASN A 1 102 ? 50.009 26.884 47.143 0.50 13.29 406 ASN A C 1
ATOM 728 O O A ASN A 1 102 ? 51.155 26.746 47.586 0.50 15.77 406 ASN A O 1
ATOM 729 O O B ASN A 1 102 ? 51.119 27.021 47.665 0.50 15.11 406 ASN A O 1
ATOM 738 N N . GLU A 1 103 ? 48.924 26.513 47.824 1.00 12.20 407 GLU A N 1
ATOM 739 C CA . GLU A 1 103 ? 48.985 26.123 49.237 1.00 10.91 407 GLU A CA 1
ATOM 740 C C . GLU A 1 103 ? 49.259 24.626 49.295 1.00 11.63 407 GLU A C 1
ATOM 741 O O . GLU A 1 103 ? 48.637 23.844 48.567 1.00 12.50 407 GLU A O 1
ATOM 747 N N . ASP A 1 104 ? 50.193 24.236 50.158 1.00 11.79 408 ASP A N 1
ATOM 748 C CA . ASP A 1 104 ? 50.724 22.880 50.159 1.00 12.92 408 ASP A CA 1
ATOM 749 C C . ASP A 1 104 ? 49.770 21.907 50.841 1.00 10.90 408 ASP A C 1
ATOM 750 O O . ASP A 1 104 ? 49.217 22.207 51.904 1.00 10.62 408 ASP A O 1
ATOM 755 N N . ALA A 1 105 ? 49.592 20.736 50.226 1.00 11.05 409 ALA A N 1
ATOM 756 C CA . ALA A 1 105 ? 48.747 19.681 50.788 1.00 10.49 409 ALA A CA 1
ATOM 757 C C . ALA A 1 105 ? 49.192 19.247 52.184 1.00 9.84 409 ALA A C 1
ATOM 758 O O . ALA A 1 105 ? 48.369 18.777 52.963 1.00 10.79 409 ALA A O 1
ATOM 760 N N . ALA A 1 106 ? 50.473 19.418 52.514 1.00 9.78 410 ALA A N 1
ATOM 761 C CA . ALA A 1 106 ? 50.974 19.077 53.847 1.00 9.37 410 ALA A CA 1
ATOM 762 C C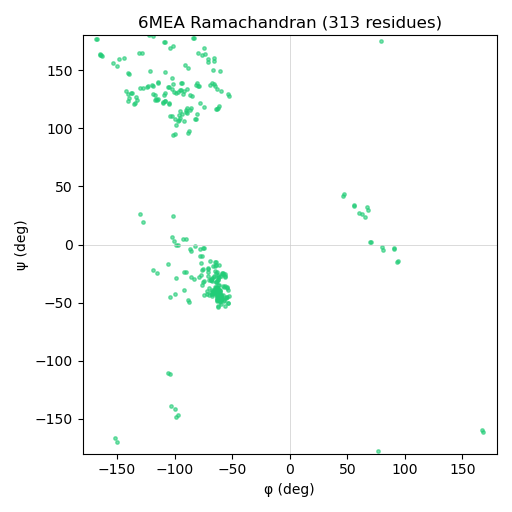 . ALA A 1 106 ? 50.233 19.772 54.987 1.00 8.94 410 ALA A C 1
ATOM 763 O O . ALA A 1 106 ? 50.197 19.250 56.102 1.00 9.77 410 ALA A O 1
ATOM 765 N N . LEU A 1 107 ? 49.631 20.929 54.721 1.00 7.59 411 LEU A N 1
ATOM 766 C CA . LEU A 1 107 ? 48.804 21.589 55.731 1.00 7.80 411 LEU A CA 1
ATOM 767 C C . LEU A 1 107 ? 47.554 20.803 56.122 1.00 7.90 411 LEU A C 1
ATOM 768 O O . LEU A 1 107 ? 46.952 21.097 57.154 1.00 7.25 411 LEU A O 1
ATOM 773 N N . LEU A 1 108 ? 47.174 19.796 55.334 1.00 6.94 412 LEU A N 1
ATOM 774 C CA . LEU A 1 108 ? 46.123 18.876 55.750 1.00 6.74 412 LEU A CA 1
ATOM 775 C C . LEU A 1 108 ? 46.443 18.156 57.056 1.00 7.17 412 LEU A C 1
ATOM 776 O O . LEU A 1 108 ? 45.520 17.720 57.742 1.00 8.10 412 LEU A O 1
ATOM 781 N N . LYS A 1 109 ? 47.724 18.018 57.404 1.00 7.19 413 LYS A N 1
ATOM 782 C CA . LYS A 1 109 ? 48.079 17.467 58.708 1.00 7.74 413 LYS A CA 1
ATOM 783 C C . LYS A 1 109 ? 47.404 18.250 59.837 1.00 7.52 413 LYS A C 1
ATOM 784 O O . LYS A 1 109 ? 46.849 17.666 60.764 1.00 7.53 413 LYS A O 1
ATOM 790 N N . ARG A 1 110 ? 47.451 19.573 59.754 1.00 7.24 414 ARG A N 1
ATOM 791 C CA . ARG A 1 110 ? 46.850 20.419 60.782 1.00 6.95 414 ARG A CA 1
ATOM 792 C C . ARG A 1 110 ? 45.332 20.293 60.799 1.00 7.54 414 ARG A C 1
ATOM 793 O O . ARG A 1 110 ? 44.711 20.269 61.866 1.00 8.02 414 ARG A O 1
ATOM 801 N N . CYS A 1 111 ? 44.732 20.211 59.617 1.00 7.36 415 CYS A N 1
ATOM 802 C CA . CYS A 1 111 ? 43.285 20.055 59.507 1.00 7.44 415 CYS A CA 1
ATOM 803 C C . CYS A 1 111 ? 42.823 18.775 60.197 1.00 6.74 415 CYS A C 1
ATOM 804 O O . CYS A 1 111 ? 41.895 18.788 61.008 1.00 7.17 415 CYS A O 1
ATOM 807 N N . TYR A 1 112 ? 43.471 17.665 59.860 1.00 5.92 416 TYR A N 1
ATOM 808 C CA . TYR A 1 112 ? 43.032 16.361 60.336 1.00 5.72 416 TYR A CA 1
ATOM 809 C C . TYR A 1 112 ? 43.374 16.111 61.792 1.00 5.77 416 TYR A C 1
ATOM 810 O O . TYR A 1 112 ? 42.614 15.448 62.493 1.00 6.56 416 TYR A O 1
ATOM 819 N N . LYS A 1 113 ? 44.481 16.665 62.275 1.00 6.31 417 LYS A N 1
ATOM 820 C CA . LYS A 1 113 ? 44.796 16.525 63.699 1.00 6.92 417 LYS A CA 1
ATOM 821 C C . LYS A 1 113 ? 43.745 17.161 64.600 1.00 7.40 417 LYS A C 1
ATOM 822 O O . LYS A 1 113 ? 43.554 16.712 65.731 1.00 8.07 417 LYS A O 1
ATOM 828 N N . ALA A 1 114 ? 43.054 18.185 64.096 1.00 7.01 418 ALA A N 1
ATOM 829 C CA . ALA A 1 11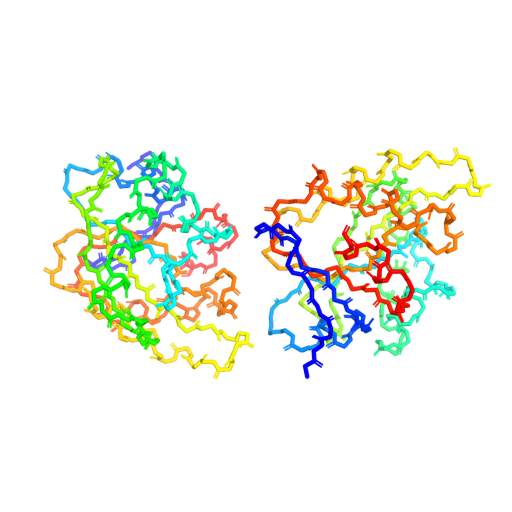4 ? 41.973 18.834 64.844 1.00 6.13 418 ALA A CA 1
ATOM 830 C C . ALA A 1 114 ? 40.780 17.908 65.115 1.00 6.21 418 ALA A C 1
ATOM 831 O O . ALA A 1 114 ? 39.963 18.193 66.001 1.00 6.93 418 ALA A O 1
ATOM 833 N N . PHE A 1 115 ? 40.674 16.801 64.376 1.00 5.61 419 PHE A N 1
ATOM 834 C CA . PHE A 1 115 ? 39.601 15.831 64.613 1.00 5.75 419 PHE A CA 1
ATOM 835 C C . PHE A 1 115 ? 39.744 15.108 65.944 1.00 6.37 419 PHE A C 1
ATOM 836 O O . PHE A 1 115 ? 38.749 14.673 66.518 1.00 6.62 419 PHE A O 1
ATOM 844 N N . ASN A 1 116 ? 40.980 14.953 66.419 1.00 6.89 420 ASN A N 1
ATOM 845 C CA . ASN A 1 116 ? 41.287 13.895 67.380 1.00 7.00 420 ASN A CA 1
ATOM 846 C C . ASN A 1 116 ? 40.734 14.084 68.780 1.00 8.89 420 ASN A C 1
ATOM 847 O O . ASN A 1 116 ? 40.561 13.107 69.504 1.00 11.32 420 ASN A O 1
ATOM 852 N N . LYS A 1 117 ? 40.404 15.315 69.148 1.00 9.13 421 LYS A N 1
ATOM 853 C CA . LYS A 1 117 ? 39.777 15.559 70.452 1.00 10.68 421 LYS A CA 1
ATOM 854 C C . LYS A 1 117 ? 38.288 15.216 70.491 1.00 9.77 421 LYS A C 1
ATOM 855 O O . LYS A 1 117 ? 37.687 15.225 71.570 1.00 12.06 421 LYS A O 1
ATOM 861 N N . HIS A 1 118 ? 37.697 14.945 69.328 1.00 7.41 422 HIS A N 1
ATOM 862 C CA . HIS A 1 118 ? 36.266 14.684 69.214 1.00 7.00 422 HIS A CA 1
ATOM 863 C C . HIS A 1 118 ? 36.026 13.199 69.100 1.00 8.13 422 HIS A C 1
ATOM 864 O O . HIS A 1 118 ? 36.737 12.509 68.376 1.00 10.64 422 HIS A O 1
ATOM 871 N N . THR A 1 119 ? 35.010 12.713 69.800 1.00 7.24 423 THR A N 1
ATOM 872 C CA . THR A 1 119 ? 34.794 11.275 69.904 1.00 7.37 423 THR A CA 1
ATOM 873 C C . THR A 1 119 ? 34.291 10.640 68.608 1.00 6.50 423 THR A C 1
ATOM 874 O O . THR A 1 119 ? 34.737 9.549 68.256 1.00 7.96 423 THR A O 1
ATOM 878 N N . ILE A 1 120 ? 33.356 11.295 67.921 1.00 6.51 424 ILE A N 1
ATOM 879 C CA . ILE A 1 120 ? 32.797 10.785 66.672 1.00 6.65 424 ILE A CA 1
ATOM 880 C C . ILE A 1 120 ? 32.796 11.932 65.671 1.00 5.59 424 ILE A C 1
ATOM 881 O O . ILE A 1 120 ? 32.214 12.982 65.936 1.00 5.94 424 ILE A O 1
ATOM 886 N N . VAL A 1 121 ? 33.424 11.714 64.516 1.00 5.54 425 VAL A N 1
ATOM 887 C CA . VAL A 1 121 ? 33.541 12.736 63.482 1.00 5.12 425 VAL A CA 1
ATOM 888 C C . VAL A 1 121 ? 32.974 12.198 62.174 1.00 4.65 425 VAL A C 1
ATOM 889 O O . VAL A 1 121 ? 33.241 11.060 61.804 1.00 6.28 425 VAL A O 1
ATOM 893 N N . VAL A 1 122 ? 32.188 13.024 61.490 1.00 4.19 426 VAL A N 1
ATOM 894 C CA . VAL A 1 122 ? 31.748 12.756 60.126 1.00 4.42 426 VAL A CA 1
ATOM 895 C C . VAL A 1 122 ? 32.386 13.826 59.256 1.00 4.88 426 VAL A C 1
ATOM 896 O O . VAL A 1 122 ? 32.215 15.013 59.523 1.00 5.10 426 VAL A O 1
ATOM 900 N N . THR A 1 123 ? 33.112 13.415 58.217 1.00 5.02 427 THR A N 1
ATOM 901 C CA . THR A 1 123 ? 33.887 14.357 57.415 1.00 4.87 427 THR A CA 1
ATOM 902 C C . THR A 1 123 ? 33.832 14.035 55.927 1.00 4.62 427 THR A C 1
ATOM 903 O O . THR A 1 123 ? 33.771 12.864 55.555 1.00 5.18 427 THR A O 1
ATOM 907 N N . PRO A 1 124 ? 33.891 15.073 55.074 1.00 4.79 428 PRO A N 1
ATOM 908 C CA . PRO A 1 124 ? 34.247 14.883 53.675 1.00 5.52 428 PRO A CA 1
ATOM 909 C C . PRO A 1 124 ? 35.767 14.829 53.535 1.00 5.40 428 PRO A C 1
ATOM 910 O O . PRO A 1 124 ? 36.495 15.004 54.514 1.00 5.71 428 PRO A O 1
ATOM 914 N N . LEU A 1 125 ? 36.241 14.608 52.313 1.00 6.47 429 LEU A N 1
ATOM 915 C CA . LEU A 1 125 ? 37.677 14.649 52.041 1.00 7.55 429 LEU A CA 1
ATOM 916 C C . LEU A 1 125 ? 38.111 16.094 51.849 1.00 6.60 429 LEU A C 1
ATOM 917 O O . LEU A 1 125 ? 37.835 16.703 50.812 1.00 6.67 429 LEU A O 1
ATOM 922 N N . ILE A 1 126 ? 38.832 16.618 52.832 1.00 5.53 430 ILE A N 1
ATOM 923 C CA . ILE A 1 126 ? 39.192 18.026 52.839 1.00 5.17 430 ILE A CA 1
ATOM 924 C C . ILE A 1 126 ? 40.120 18.328 51.661 1.00 5.02 430 ILE A C 1
ATOM 925 O O . ILE A 1 126 ? 41.030 17.558 51.348 1.00 6.05 430 ILE A O 1
ATOM 930 N N . SER A 1 127 ? 39.848 19.448 51.000 1.00 5.50 431 SER A N 1
ATOM 931 C CA . SER A 1 127 ? 40.622 19.950 49.858 1.00 4.75 431 SER A CA 1
ATOM 932 C C . SER A 1 127 ? 40.485 19.157 48.566 1.00 4.96 431 SER A C 1
ATOM 933 O O . SER A 1 127 ? 41.110 19.520 47.567 1.00 6.24 431 SER A O 1
ATOM 936 N N . ALA A 1 128 ? 39.659 18.110 48.551 1.00 4.71 432 ALA A N 1
ATOM 937 C CA . ALA A 1 128 ? 39.592 17.204 47.407 1.00 5.78 432 ALA A CA 1
ATOM 938 C C . ALA A 1 128 ? 38.628 17.666 46.317 1.00 6.26 432 ALA A C 1
ATOM 939 O O . ALA A 1 128 ? 38.538 17.019 45.275 1.00 7.68 432 ALA A O 1
ATOM 941 N N . GLY A 1 129 ? 37.913 18.768 46.547 1.00 6.04 433 GLY A N 1
ATOM 942 C CA . GLY A 1 129 ? 36.967 19.299 45.573 1.00 6.59 433 GLY A CA 1
ATOM 943 C C . GLY A 1 129 ? 37.516 20.540 44.915 1.00 6.43 433 GLY A C 1
ATOM 944 O O . GLY A 1 129 ? 38.478 20.462 44.150 1.00 7.77 433 GLY A O 1
ATOM 945 N N . ILE A 1 130 ? 36.912 21.682 45.219 1.00 6.32 434 ILE A N 1
ATOM 946 C CA . ILE A 1 130 ? 37.317 22.965 44.638 1.00 7.29 434 ILE A CA 1
ATOM 947 C C . ILE A 1 130 ? 38.807 23.264 44.912 1.00 6.66 434 ILE A C 1
ATOM 948 O O . ILE A 1 130 ? 39.516 23.797 44.051 1.00 8.33 434 ILE A O 1
ATOM 953 N N . PHE A 1 131 ? 39.293 22.879 46.086 1.00 5.20 435 PHE A N 1
ATOM 954 C CA . PHE A 1 131 ? 40.678 23.144 46.456 1.00 4.74 435 PHE A CA 1
ATOM 955 C C . PHE A 1 131 ? 41.694 22.232 45.761 1.00 5.40 435 PHE A C 1
ATOM 956 O O . PHE A 1 131 ? 42.902 22.417 45.933 1.00 6.33 435 PHE A O 1
ATOM 964 N N . SER A 1 132 ? 41.222 21.271 44.965 1.00 6.01 436 SER A N 1
ATOM 965 C CA . SER A 1 132 ? 42.035 20.680 43.897 1.00 6.64 436 SER A CA 1
ATOM 966 C C . SER A 1 132 ? 43.226 19.835 44.360 1.00 7.26 436 SER A C 1
ATOM 967 O O . SER A 1 132 ? 44.223 19.715 43.645 1.00 8.45 436 SER A O 1
ATOM 970 N N . VAL A 1 133 ? 43.104 19.217 45.530 1.00 7.79 437 VAL A N 1
ATOM 971 C CA . VAL A 1 133 ? 44.059 18.207 45.976 1.00 8.36 437 VAL A CA 1
ATOM 972 C C . VAL A 1 133 ? 43.524 16.836 45.562 1.00 9.18 437 VAL A C 1
ATOM 973 O O . VAL A 1 133 ? 42.325 16.584 45.639 1.00 9.95 437 VAL A O 1
ATOM 977 N N . ASP A 1 134 ? 44.417 15.966 45.094 1.00 9.88 438 ASP A N 1
ATOM 978 C CA . ASP A 1 134 ? 44.072 14.587 44.722 1.00 11.06 438 ASP A CA 1
ATOM 979 C C . ASP A 1 134 ? 43.340 13.921 45.895 1.00 10.22 438 ASP A C 1
ATOM 980 O O . ASP A 1 134 ? 43.827 13.981 47.024 1.00 9.39 438 ASP A O 1
ATOM 985 N N . PRO A 1 135 ? 42.152 13.322 45.652 1.00 11.05 439 PRO A N 1
ATOM 986 C CA . PRO A 1 135 ? 41.454 12.653 46.759 1.00 10.56 439 PRO A CA 1
ATOM 987 C C . PRO A 1 135 ? 42.288 11.594 47.493 1.00 10.16 439 PRO A C 1
ATOM 988 O O . PRO A 1 135 ? 42.178 11.468 48.714 1.00 9.63 439 PRO A O 1
ATOM 992 N N . LYS A 1 136 ? 43.121 10.849 46.773 1.00 11.44 440 LYS A N 1
ATOM 993 C CA . LYS A 1 136 ? 43.995 9.869 47.419 1.00 12.43 440 LYS A CA 1
ATOM 994 C C . LYS A 1 136 ? 44.998 10.529 48.364 1.00 11.08 440 LYS A C 1
ATOM 995 O O . LYS A 1 136 ? 45.280 9.995 49.435 1.00 11.96 440 LYS A O 1
ATOM 1001 N N . VAL A 1 137 ? 45.522 11.691 47.973 1.00 10.72 441 VAL A N 1
ATOM 1002 C CA . VAL A 1 137 ? 46.435 12.446 48.834 1.00 10.29 441 VAL A CA 1
ATOM 1003 C C . VAL A 1 137 ? 45.718 12.886 50.112 1.00 9.19 441 VAL A C 1
ATOM 1004 O O . VAL A 1 137 ? 46.224 12.686 51.216 1.00 9.44 441 VAL A O 1
ATOM 1008 N N . SER A 1 138 ? 44.532 13.469 49.972 1.00 8.02 442 SER A N 1
ATOM 1009 C CA . SER A 1 138 ? 43.778 13.893 51.146 1.00 6.61 442 SER A CA 1
ATOM 1010 C C . SER A 1 138 ? 43.467 12.721 52.077 1.00 6.66 442 SER A C 1
ATOM 1011 O O . SER A 1 138 ? 43.611 12.832 53.294 1.00 7.27 442 SER A O 1
ATOM 1014 N N . PHE A 1 139 ? 43.058 11.597 51.497 1.00 6.80 443 PHE A N 1
ATOM 1015 C CA . PHE A 1 139 ? 42.733 10.402 52.274 1.00 7.74 443 PHE A CA 1
ATOM 1016 C C . PHE A 1 139 ? 43.971 9.847 52.985 1.00 8.25 443 PHE A C 1
ATOM 1017 O O . PHE A 1 139 ? 43.884 9.403 54.127 1.00 8.38 443 PHE A O 1
ATOM 1025 N N . GLU A 1 140 ? 45.125 9.892 52.324 1.00 9.23 444 GLU A N 1
ATOM 1026 C CA . GLU A 1 140 ? 46.377 9.469 52.963 1.00 10.42 444 GLU A CA 1
ATOM 1027 C C . GLU A 1 140 ? 46.735 10.345 54.169 1.00 8.95 444 GLU A C 1
ATOM 1028 O O . GLU A 1 140 ? 47.145 9.826 55.204 1.00 10.03 444 GLU A O 1
ATOM 1034 N N . TYR A 1 141 ? 46.573 11.664 54.047 1.00 8.33 445 TYR A N 1
ATOM 1035 C CA . TYR A 1 141 ? 46.787 12.563 55.189 1.00 8.31 445 TYR A CA 1
ATOM 1036 C C . TYR A 1 141 ? 45.795 12.272 56.307 1.00 7.52 445 TYR A C 1
ATOM 1037 O O . TYR A 1 141 ? 46.140 12.337 57.484 1.00 8.28 445 TYR A O 1
ATOM 1046 N N . LEU A 1 142 ? 44.563 11.950 55.937 1.00 7.26 446 LEU A N 1
ATOM 1047 C CA . LEU A 1 142 ? 43.547 11.607 56.915 1.00 6.98 446 LEU A CA 1
ATOM 1048 C C . LEU A 1 142 ? 43.955 10.352 57.695 1.00 7.74 446 LEU A C 1
ATOM 1049 O O . LEU A 1 142 ? 43.986 10.360 58.932 1.00 8.01 446 LEU A O 1
ATOM 1054 N N . LEU A 1 143 ? 44.284 9.282 56.977 1.00 8.08 447 LEU A N 1
ATOM 1055 C CA . LEU A 1 143 ? 44.646 8.030 57.636 1.00 8.99 447 LEU A CA 1
ATOM 1056 C C . LEU A 1 143 ? 45.890 8.172 58.514 1.00 10.25 447 LEU A C 1
ATOM 1057 O O . LEU A 1 143 ? 45.982 7.542 59.569 1.00 11.46 447 LEU A O 1
ATOM 1062 N N . ALA A 1 144 ? 46.835 9.003 58.084 1.00 9.89 448 ALA A N 1
ATOM 1063 C CA . ALA A 1 144 ? 48.094 9.180 58.806 1.00 10.56 448 ALA A CA 1
ATOM 1064 C C . ALA A 1 144 ? 47.918 9.941 60.118 1.00 10.62 448 ALA A C 1
ATOM 1065 O O . ALA A 1 144 ? 48.706 9.750 61.045 1.00 13.76 448 ALA A O 1
ATOM 1067 N N . ASN A 1 145 ? 46.896 10.793 60.199 1.00 8.95 449 ASN A N 1
ATOM 1068 C CA . ASN A 1 145 ? 46.749 11.723 61.319 1.00 8.96 449 ASN A CA 1
ATOM 1069 C C . ASN A 1 145 ? 45.536 11.519 62.212 1.00 9.02 449 ASN A C 1
ATOM 1070 O O . ASN A 1 145 ? 45.570 11.926 63.377 1.00 10.68 449 ASN A O 1
ATOM 1075 N N . VAL A 1 146 ? 44.478 10.901 61.695 1.00 8.84 450 VAL A N 1
ATOM 1076 C CA . VAL A 1 146 ? 43.245 10.739 62.459 1.00 9.01 450 VAL A CA 1
ATOM 1077 C C . VAL A 1 146 ? 43.333 9.500 63.350 1.00 9.98 450 VAL A C 1
ATOM 1078 O O . VAL A 1 146 ? 43.636 8.396 62.878 1.00 12.64 450 VAL A O 1
ATOM 1082 N N . THR A 1 147 ? 43.052 9.702 64.635 1.00 10.42 451 THR A N 1
ATOM 1083 C CA . THR A 1 147 ? 43.117 8.660 65.659 1.00 12.24 451 THR A CA 1
ATOM 1084 C C . THR A 1 147 ? 41.838 8.614 66.494 1.00 13.09 451 THR A C 1
ATOM 1085 O O . THR A 1 147 ? 41.868 8.212 67.653 1.00 16.42 451 THR A O 1
ATOM 1089 N N . THR A 1 148 ? 40.724 9.045 65.914 1.00 9.66 452 THR A N 1
ATOM 1090 C CA . THR A 1 148 ? 39.422 8.969 66.551 1.00 8.27 452 THR A CA 1
ATOM 1091 C C . THR A 1 148 ? 38.430 8.362 65.564 1.00 7.92 452 THR A C 1
ATOM 1092 O O . THR A 1 148 ? 38.703 8.286 64.364 1.00 7.81 452 THR A O 1
ATOM 1096 N N . THR A 1 149 ? 37.283 7.930 66.076 1.00 7.30 453 THR A N 1
ATOM 1097 C CA . THR A 1 149 ? 36.260 7.292 65.258 1.00 7.47 453 THR A CA 1
ATOM 1098 C C . THR A 1 149 ? 35.724 8.290 64.246 1.00 6.34 453 THR A C 1
ATOM 1099 O O . THR A 1 149 ? 35.156 9.322 64.627 1.00 7.50 453 THR A O 1
ATOM 1103 N N . THR A 1 150 ? 35.936 7.986 62.968 1.00 7.31 454 THR A N 1
ATOM 1104 C CA . THR A 1 150 ? 35.673 8.929 61.891 1.00 7.22 454 THR A CA 1
ATOM 1105 C C . THR A 1 150 ? 34.988 8.213 60.740 1.00 6.80 454 THR A C 1
ATOM 1106 O O . THR A 1 150 ? 35.451 7.160 60.298 1.00 8.71 454 THR A O 1
ATOM 1110 N N . TYR A 1 151 ? 33.893 8.803 60.265 1.00 5.93 455 TYR A N 1
ATOM 1111 C CA . TYR A 1 151 ? 33.190 8.347 59.076 1.00 5.68 455 TYR A CA 1
ATOM 1112 C C . TYR A 1 151 ? 33.561 9.319 57.970 1.00 4.90 455 TYR A C 1
ATOM 1113 O O . TYR A 1 151 ? 33.192 10.497 58.016 1.00 5.61 455 TYR A O 1
ATOM 1122 N N . VAL A 1 152 ? 34.332 8.831 57.003 1.00 5.60 456 VAL A N 1
ATOM 1123 C CA . VAL A 1 152 ? 34.798 9.629 55.886 1.00 6.17 456 VAL A CA 1
ATOM 1124 C C . VAL A 1 152 ? 33.821 9.362 54.765 1.00 5.80 456 VAL A C 1
ATOM 1125 O O . VAL A 1 152 ? 33.759 8.252 54.241 1.00 6.92 456 VAL A O 1
ATOM 1129 N N . VAL A 1 153 ? 33.046 10.379 54.417 1.00 5.82 457 VAL A N 1
ATOM 1130 C CA . VAL A 1 153 ? 31.923 10.212 53.513 1.00 6.95 457 VAL A CA 1
ATOM 1131 C C . VAL A 1 153 ? 32.271 10.851 52.185 1.00 7.98 457 VAL A C 1
ATOM 1132 O O . VAL A 1 153 ? 32.616 12.030 52.125 1.00 8.40 457 VAL A O 1
ATOM 1136 N N . VAL A 1 154 ? 32.189 10.049 51.128 1.00 7.95 458 VAL A N 1
ATOM 1137 C CA . VAL A 1 154 ? 32.432 10.512 49.766 1.00 8.22 458 VAL A CA 1
ATOM 1138 C C . VAL A 1 154 ? 31.154 10.278 48.965 1.00 8.14 458 VAL A C 1
ATOM 1139 O O . VAL A 1 154 ? 30.508 9.239 49.110 1.00 9.35 458 VAL A O 1
ATOM 1143 N N . ASN A 1 155 ? 30.772 11.245 48.139 1.00 10.10 459 ASN A N 1
ATOM 1144 C CA . ASN A 1 155 ? 29.510 11.145 47.394 1.00 11.74 459 ASN A CA 1
ATOM 1145 C C . ASN A 1 155 ? 29.688 10.663 45.952 1.00 13.36 459 ASN A C 1
ATOM 1146 O O . ASN A 1 155 ? 28.703 10.518 45.236 1.00 16.78 459 ASN A O 1
ATOM 1151 N N . ASN A 1 156 ? 30.931 10.411 45.539 1.00 12.79 460 ASN A N 1
ATOM 1152 C CA . ASN A 1 156 ? 31.246 9.938 44.193 1.00 14.66 460 ASN A CA 1
ATOM 1153 C C . ASN A 1 156 ? 31.706 8.485 44.279 1.00 13.63 460 ASN A C 1
ATOM 1154 O O . ASN A 1 156 ? 32.674 8.178 44.974 1.00 13.28 460 ASN A O 1
ATOM 1159 N N . GLU A 1 157 ? 31.021 7.595 43.565 1.00 14.57 461 GLU A N 1
ATOM 1160 C CA . GLU A 1 157 ? 31.317 6.164 43.659 1.00 15.97 461 GLU A CA 1
ATOM 1161 C C . GLU A 1 157 ? 32.679 5.785 43.072 1.00 15.07 461 GLU A C 1
ATOM 1162 O O . GLU A 1 157 ? 33.311 4.841 43.553 1.00 14.88 461 GLU A O 1
ATOM 1168 N N . ASP A 1 158 ? 33.142 6.512 42.056 1.00 16.16 462 ASP A N 1
ATOM 1169 C CA . ASP A 1 158 ? 34.481 6.266 41.513 1.00 16.95 462 ASP A CA 1
ATOM 1170 C C . ASP A 1 158 ? 35.569 6.601 42.534 1.00 14.71 462 ASP A C 1
ATOM 1171 O O . ASP A 1 158 ? 36.530 5.843 42.685 1.00 14.87 462 ASP A O 1
ATOM 1176 N N . ILE A 1 159 ? 35.404 7.711 43.254 1.00 13.05 463 ILE A N 1
ATOM 1177 C CA . ILE A 1 159 ? 36.322 8.055 44.340 1.00 12.28 463 ILE A CA 1
ATOM 1178 C C . ILE A 1 159 ? 36.263 6.979 45.428 1.00 11.45 463 ILE A C 1
ATOM 1179 O O . ILE A 1 159 ? 37.301 6.513 45.897 1.00 12.39 463 ILE A O 1
ATOM 1184 N N . TYR A 1 160 ? 35.051 6.591 45.828 1.00 10.33 464 TYR A N 1
ATOM 1185 C CA . TYR A 1 160 ? 34.874 5.532 46.823 1.00 10.51 464 TYR A CA 1
ATOM 1186 C C . TYR A 1 160 ? 35.618 4.256 46.424 1.00 11.71 464 TYR A C 1
ATOM 1187 O O . TYR A 1 160 ? 36.366 3.689 47.221 1.00 12.42 464 TYR A O 1
ATOM 1196 N N . ASN A 1 161 ? 35.411 3.814 45.189 1.00 12.91 465 ASN A N 1
ATOM 1197 C CA . ASN A 1 161 ? 36.062 2.598 44.706 1.00 15.63 465 ASN A CA 1
ATOM 1198 C C . ASN A 1 161 ? 37.579 2.717 44.715 1.00 16.84 465 ASN A C 1
ATOM 1199 O O . ASN A 1 161 ? 38.263 1.769 45.075 1.00 18.58 465 ASN A O 1
ATOM 1204 N N . THR A 1 162 ? 38.101 3.875 44.321 1.00 16.47 466 THR A N 1
ATOM 1205 C CA . THR A 1 162 ? 39.545 4.105 44.338 1.00 15.30 466 THR A CA 1
ATOM 1206 C C . THR A 1 162 ? 40.122 4.004 45.751 1.00 16.62 466 THR A C 1
ATOM 1207 O O . THR A 1 162 ? 41.151 3.359 45.960 1.00 19.02 466 THR A O 1
ATOM 1211 N N . LEU A 1 163 ? 39.449 4.625 46.715 1.00 13.94 467 LEU A N 1
ATOM 1212 C CA . LEU A 1 163 ? 39.944 4.674 48.090 1.00 13.78 467 LEU A CA 1
ATOM 1213 C C . LEU A 1 163 ? 39.705 3.391 48.869 1.00 15.77 467 LEU A C 1
ATOM 1214 O O . LEU A 1 163 ? 40.460 3.091 49.796 1.00 16.59 467 LEU A O 1
ATOM 1219 N N . ALA A 1 164 ? 38.656 2.651 48.515 1.00 16.72 468 ALA A N 1
ATOM 1220 C CA . ALA A 1 164 ? 38.342 1.383 49.173 1.00 19.76 468 ALA A CA 1
ATOM 1221 C C . ALA A 1 164 ? 39.276 0.242 48.752 1.00 24.19 468 ALA A C 1
ATOM 1222 O O . ALA A 1 164 ? 39.391 -0.744 49.483 1.00 27.06 468 ALA A O 1
ATOM 1224 N N . THR A 1 165 ? 39.930 0.367 47.592 1.00 27.21 469 THR A N 1
ATOM 1225 C CA . THR A 1 165 ? 40.899 -0.639 47.129 1.00 29.82 469 THR A CA 1
ATOM 1226 C C . THR A 1 165 ? 42.232 -0.462 47.847 1.00 32.89 469 THR A C 1
ATOM 1227 O O . THR A 1 165 ? 42.453 -1.028 48.914 1.00 36.89 469 THR A O 1
ATOM 1231 N N . LYS B 1 5 ? 47.732 38.267 36.771 1.00 41.20 309 LYS B N 1
ATOM 1232 C CA . LYS B 1 5 ? 46.309 38.024 37.083 1.00 40.37 309 LYS B CA 1
ATOM 1233 C C . LYS B 1 5 ? 45.435 38.514 35.919 1.00 38.18 309 LYS B C 1
ATOM 1234 O O . LYS B 1 5 ? 45.964 39.117 35.004 1.00 37.96 309 LYS B O 1
ATOM 1240 N N . TYR B 1 6 ? 44.134 38.236 36.018 1.00 34.57 310 TYR B N 1
ATOM 1241 C CA . TYR B 1 6 ? 43.219 38.478 34.924 1.00 31.83 310 TYR B CA 1
ATOM 1242 C C . TYR B 1 6 ? 42.098 39.417 35.305 1.00 30.04 310 TYR B C 1
ATOM 1243 O O . TYR B 1 6 ? 41.666 39.461 36.462 1.00 31.54 310 TYR B O 1
ATOM 1252 N N . LYS B 1 7 ? 41.636 40.169 34.312 1.00 26.40 311 LYS B N 1
ATOM 1253 C CA . LYS B 1 7 ? 40.362 40.861 34.404 1.00 27.74 311 LYS B CA 1
ATOM 1254 C C . LYS B 1 7 ? 39.316 39.768 34.574 1.00 24.50 311 LYS B C 1
ATOM 1255 O O . LYS B 1 7 ? 39.202 38.873 33.730 1.00 24.30 311 LYS B O 1
ATOM 1261 N N . HIS B 1 8 ? 38.602 39.800 35.692 1.00 21.44 312 HIS B N 1
ATOM 1262 C CA . HIS B 1 8 ? 37.588 38.795 35.965 1.00 22.11 312 HIS B CA 1
ATOM 1263 C C . HIS B 1 8 ? 36.506 39.340 36.887 1.00 22.07 312 HIS B C 1
ATOM 1264 O O . HIS B 1 8 ? 36.730 40.285 37.647 1.00 23.17 312 HIS B O 1
ATOM 1271 N N . THR B 1 9 ? 35.335 38.724 36.803 1.00 19.90 313 THR B N 1
ATOM 1272 C CA . THR B 1 9 ? 34.156 39.139 37.547 1.00 20.97 313 THR B CA 1
ATOM 1273 C C . THR B 1 9 ? 33.447 37.881 38.027 1.00 17.50 313 THR B C 1
ATOM 1274 O O . THR B 1 9 ? 33.141 36.996 37.226 1.00 17.16 313 THR B O 1
ATOM 1278 N N . VAL B 1 10 ? 33.198 37.800 39.329 1.00 16.85 314 VAL B N 1
ATOM 1279 C CA . VAL B 1 10 ? 32.377 36.736 39.888 1.00 16.63 314 VAL B CA 1
ATOM 1280 C C . VAL B 1 10 ? 30.928 37.064 39.538 1.00 17.86 314 VAL B C 1
ATOM 1281 O O . VAL B 1 10 ? 30.407 38.107 39.936 1.00 20.62 314 VAL B O 1
ATOM 1285 N N . ILE B 1 11 ? 30.297 36.184 38.771 1.00 17.22 315 ILE B N 1
ATOM 1286 C CA . ILE B 1 11 ? 28.930 36.390 38.306 1.00 17.27 315 ILE B CA 1
ATOM 1287 C C . ILE B 1 11 ? 27.937 35.849 39.328 1.00 17.10 315 ILE B C 1
ATOM 1288 O O . ILE B 1 11 ? 26.980 36.534 39.690 1.00 18.99 315 ILE B O 1
ATOM 1293 N N . ASN B 1 12 ? 28.161 34.617 39.772 1.00 16.80 316 ASN B N 1
ATOM 1294 C CA . ASN B 1 12 ? 27.357 34.005 40.831 1.00 17.07 316 ASN B CA 1
ATOM 1295 C C . ASN B 1 12 ? 28.231 33.016 41.609 1.00 17.23 316 ASN B C 1
ATOM 1296 O O . ASN B 1 12 ? 29.450 32.996 41.429 1.00 16.49 316 ASN B O 1
ATOM 1301 N N . ASN B 1 13 ? 27.624 32.205 42.472 1.00 19.24 317 ASN B N 1
ATOM 1302 C CA . ASN B 1 13 ? 28.394 31.276 43.306 1.00 20.93 317 ASN B CA 1
ATOM 1303 C C . ASN B 1 13 ? 29.093 30.172 42.504 1.00 18.43 317 ASN B C 1
ATOM 1304 O O . ASN B 1 13 ? 30.026 29.553 43.012 1.00 21.17 317 ASN B O 1
ATOM 1309 N N . SER B 1 14 ? 28.646 29.935 41.269 1.00 15.50 318 SER B N 1
ATOM 1310 C CA . SER B 1 14 ? 29.241 28.939 40.378 1.00 14.33 318 SER B CA 1
ATOM 1311 C C . SER B 1 14 ? 30.199 29.539 39.340 1.00 13.15 318 SER B C 1
ATOM 1312 O O . SER B 1 14 ? 31.269 28.979 39.081 1.00 13.47 318 SER B O 1
ATOM 1315 N N . VAL B 1 15 ? 29.819 30.668 38.748 1.00 12.60 319 VAL B N 1
ATOM 1316 C CA . VAL B 1 15 ? 30.428 31.150 37.508 1.00 10.02 319 VAL B CA 1
ATOM 1317 C C . VAL B 1 15 ? 31.291 32.393 37.739 1.00 11.09 319 VAL B C 1
ATOM 1318 O O . VAL B 1 15 ? 30.839 33.372 38.340 1.00 12.54 319 VAL B O 1
ATOM 1322 N N . THR B 1 16 ? 32.529 32.331 37.248 1.00 10.72 320 THR B N 1
ATOM 1323 C CA . THR B 1 16 ? 33.428 33.477 37.165 1.00 11.94 320 THR B CA 1
ATOM 1324 C C . THR B 1 16 ? 33.732 33.731 35.691 1.00 11.36 320 THR B C 1
ATOM 1325 O O . THR B 1 16 ? 34.125 32.815 34.970 1.00 11.56 320 THR B O 1
ATOM 1329 N N . LEU B 1 17 ? 33.543 34.975 35.257 1.00 11.73 321 LEU B N 1
ATOM 1330 C CA . LEU B 1 17 ? 33.865 35.406 33.901 1.00 12.12 321 LEU B CA 1
ATOM 1331 C C . LEU B 1 17 ? 35.288 35.948 33.888 1.00 11.61 321 LEU B C 1
ATOM 1332 O O . LEU B 1 17 ? 35.640 36.763 34.738 1.00 14.02 321 LEU B O 1
ATOM 1337 N N . VAL B 1 18 ? 36.092 35.505 32.924 1.00 10.47 322 VAL B N 1
ATOM 1338 C CA . VAL B 1 18 ? 37.515 35.832 32.857 1.00 12.24 322 VAL B CA 1
ATOM 1339 C C . VAL B 1 18 ? 37.832 36.331 31.454 1.00 11.68 322 VAL B C 1
ATOM 1340 O O . VAL B 1 18 ? 37.40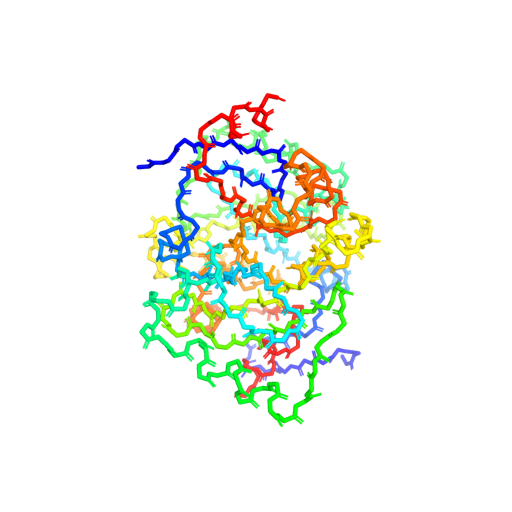4 35.728 30.471 1.00 11.56 322 VAL B O 1
ATOM 1344 N N . LEU B 1 19 ? 38.584 37.427 31.373 1.00 12.53 323 LEU B N 1
ATOM 1345 C CA . LEU B 1 19 ? 39.111 37.919 30.110 1.00 12.98 323 LEU B CA 1
ATOM 1346 C C . LEU B 1 19 ? 40.470 37.274 29.886 1.00 12.97 323 LEU B C 1
ATOM 1347 O O . LEU B 1 19 ? 41.423 37.531 30.630 1.00 15.02 323 LEU B O 1
ATOM 1352 N N . GLY B 1 20 ? 40.561 36.438 28.862 1.00 12.36 324 GLY B N 1
ATOM 1353 C CA . GLY B 1 20 ? 41.813 35.770 28.547 1.00 10.92 324 GLY B CA 1
ATOM 1354 C C . GLY B 1 20 ? 41.634 34.640 27.559 1.00 12.84 324 GLY B C 1
ATOM 1355 O O . GLY B 1 20 ? 40.634 34.573 26.840 1.00 14.26 324 GLY B O 1
ATOM 1356 N N . ASP B 1 21 ? 42.617 33.746 27.553 1.00 13.42 325 ASP B N 1
ATOM 1357 C CA . ASP B 1 21 ? 42.663 32.589 26.669 1.00 12.66 325 ASP B CA 1
ATOM 1358 C C . ASP B 1 21 ? 42.322 31.363 27.512 1.00 11.73 325 ASP B C 1
ATOM 1359 O O . ASP B 1 21 ? 43.010 31.074 28.495 1.00 12.59 325 ASP B O 1
ATOM 1364 N N . ALA B 1 22 ? 41.264 30.643 27.130 1.00 11.82 326 ALA B N 1
ATOM 1365 C CA . ALA B 1 22 ? 40.810 29.480 27.899 1.00 10.65 326 ALA B CA 1
ATOM 1366 C C . ALA B 1 22 ? 41.903 28.427 28.094 1.00 10.69 326 ALA B C 1
ATOM 1367 O O . ALA B 1 22 ? 41.972 27.800 29.152 1.00 10.46 326 ALA B O 1
ATOM 1369 N N . ILE B 1 23 ? 42.760 28.236 27.091 1.00 10.86 327 ILE B N 1
ATOM 1370 C CA . ILE B 1 23 ? 43.849 27.263 27.205 1.00 10.92 327 ILE B CA 1
ATOM 1371 C C . ILE B 1 23 ? 44.840 27.676 28.300 1.00 10.66 327 ILE B C 1
ATOM 1372 O O . ILE B 1 23 ? 45.310 26.833 29.066 1.00 11.62 327 ILE B O 1
ATOM 1377 N N . GLN B 1 24 ? 45.135 28.971 28.387 1.00 10.93 328 GLN B N 1
ATOM 1378 C CA . GLN B 1 24 ? 46.037 29.490 29.421 1.00 12.34 328 GLN B CA 1
ATOM 1379 C C . GLN B 1 24 ? 45.452 29.309 30.818 1.00 10.48 328 GLN B C 1
ATOM 1380 O O . GLN B 1 24 ? 46.166 28.938 31.754 1.00 11.00 328 GLN B O 1
ATOM 1386 N N . ILE B 1 25 ? 44.153 29.554 30.953 1.00 9.83 329 ILE B N 1
ATOM 1387 C CA . ILE B 1 25 ? 43.470 29.403 32.240 1.00 10.03 329 ILE B CA 1
ATOM 1388 C C . ILE B 1 25 ? 43.427 27.936 32.662 1.00 9.78 329 ILE B C 1
ATOM 1389 O O . ILE B 1 25 ? 43.677 27.619 33.827 1.00 10.91 329 ILE B O 1
ATOM 1394 N N . ALA B 1 26 ? 43.139 27.039 31.721 1.00 9.56 330 ALA B N 1
ATOM 1395 C CA . ALA B 1 26 ? 43.155 25.601 32.023 1.00 10.39 330 ALA B CA 1
ATOM 1396 C C . ALA B 1 26 ? 44.542 25.131 32.474 1.00 11.91 330 ALA B C 1
ATOM 1397 O O . ALA B 1 26 ? 44.647 24.318 33.390 1.00 13.55 330 ALA B O 1
ATOM 1399 N N . SER B 1 27 ? 45.598 25.645 31.844 1.00 12.38 331 SER B N 1
ATOM 1400 C CA . SER B 1 27 ? 46.968 25.306 32.260 1.00 12.44 331 SER B CA 1
ATOM 1401 C C . SER B 1 27 ? 47.300 25.788 33.677 1.00 13.75 331 SER B C 1
ATOM 1402 O O . SER B 1 27 ? 47.978 25.089 34.428 1.00 16.01 331 SER B O 1
ATOM 1405 N N . LEU B 1 28 ? 46.815 26.979 34.020 1.00 14.47 332 LEU B N 1
ATOM 1406 C CA . LEU B 1 28 ? 47.041 27.608 35.328 1.00 16.72 332 LEU B CA 1
ATOM 1407 C C . LEU B 1 28 ? 46.476 26.786 36.493 1.00 14.24 332 LEU B C 1
ATOM 1408 O O . LEU B 1 28 ? 47.100 26.687 37.553 1.00 17.06 332 LEU B O 1
ATOM 1413 N N . LEU B 1 29 ? 45.297 26.201 36.295 1.00 12.26 333 LEU B N 1
ATOM 1414 C CA . LEU B 1 29 ? 44.598 25.483 37.358 1.00 11.18 333 LEU B CA 1
ATOM 1415 C C . LEU B 1 29 ? 45.163 24.072 37.496 1.00 11.24 333 LEU B C 1
ATOM 1416 O O . LEU B 1 29 ? 45.409 23.418 36.489 1.00 15.07 333 LEU B O 1
ATOM 1421 N N . PRO B 1 30 ? 45.376 23.597 38.735 1.00 11.54 334 PRO B N 1
ATOM 1422 C CA . PRO B 1 30 ? 45.943 22.249 38.902 1.00 12.79 334 PRO B CA 1
ATOM 1423 C C . PRO B 1 30 ? 44.992 21.121 38.513 1.00 12.18 334 PRO B C 1
ATOM 1424 O O . PRO B 1 30 ? 45.453 20.071 38.067 1.00 15.05 334 PRO B O 1
ATOM 1428 N N . LYS B 1 31 ? 43.690 21.335 38.683 1.00 10.96 335 LYS B N 1
ATOM 1429 C CA . LYS B 1 31 ? 42.680 20.351 38.309 1.00 11.89 335 LYS B CA 1
ATOM 1430 C C . LYS B 1 31 ? 41.546 21.040 37.577 1.00 11.57 335 LYS B C 1
ATOM 1431 O O . LYS B 1 31 ? 40.892 21.912 38.138 1.00 15.52 335 LYS B O 1
ATOM 1437 N N . CYS B 1 32 ? 41.285 20.634 36.341 1.00 8.74 336 CYS B N 1
ATOM 1438 C CA . CYS B 1 32 ? 40.107 21.121 35.640 1.00 8.03 336 CYS B CA 1
ATOM 1439 C C . CYS B 1 32 ? 39.794 20.276 34.423 1.00 7.36 336 CYS B C 1
ATOM 1440 O O . CYS B 1 32 ? 40.621 19.489 33.964 1.00 8.09 336 CYS B O 1
ATOM 1443 N N . ILE B 1 33 ? 38.566 20.443 33.949 1.00 7.36 337 ILE B N 1
ATOM 1444 C CA . ILE B 1 33 ? 38.126 19.992 32.639 1.00 8.24 337 ILE B CA 1
ATOM 1445 C C . ILE B 1 33 ? 38.143 21.222 31.741 1.00 7.01 337 ILE B C 1
ATOM 1446 O O . ILE B 1 33 ? 37.620 22.266 32.122 1.00 9.19 337 ILE B O 1
ATOM 1451 N N . LEU B 1 34 ? 38.747 21.100 30.559 1.00 5.68 338 LEU B N 1
ATOM 1452 C CA . LEU B 1 34 ? 38.674 22.135 29.529 1.00 5.32 338 LEU B CA 1
ATOM 1453 C C . LEU B 1 34 ? 37.579 21.749 28.551 1.00 4.97 338 LEU B C 1
ATOM 1454 O O . LEU B 1 34 ? 37.549 20.624 28.074 1.00 5.75 338 LEU B O 1
ATOM 1459 N N . VAL B 1 35 ? 36.694 22.687 28.234 1.00 4.75 339 VAL B N 1
ATOM 1460 C CA . VAL B 1 35 ? 35.606 22.441 27.300 1.00 4.83 339 VAL B CA 1
ATOM 1461 C C . VAL B 1 35 ? 36.016 22.902 25.912 1.00 4.91 339 VAL B C 1
ATOM 1462 O O . VAL B 1 35 ? 36.534 24.012 25.739 1.00 5.89 339 VAL B O 1
ATOM 1466 N N . ASN B 1 36 ? 35.765 22.045 24.929 1.00 5.46 340 ASN B N 1
ATOM 1467 C CA . ASN B 1 36 ? 35.953 22.376 23.531 1.00 5.69 340 ASN B CA 1
ATOM 1468 C C . ASN B 1 36 ? 34.593 22.590 22.884 1.00 5.36 340 ASN B C 1
ATOM 1469 O O . ASN B 1 36 ? 33.667 21.808 23.100 1.00 6.28 340 ASN B O 1
ATOM 1474 N N . ALA B 1 37 ? 34.488 23.656 22.091 1.00 6.00 341 ALA B N 1
ATOM 1475 C CA . ALA B 1 37 ? 33.301 23.945 21.291 1.00 5.47 341 ALA B CA 1
ATOM 1476 C C . ALA B 1 37 ? 33.475 23.232 19.957 1.00 5.74 341 ALA B C 1
ATOM 1477 O O . ALA B 1 37 ? 34.131 23.740 19.039 1.00 7.44 341 ALA B O 1
ATOM 1479 N N . ALA B 1 38 ? 32.900 22.042 19.870 1.00 5.32 342 ALA B N 1
ATOM 1480 C CA . ALA B 1 38 ? 33.138 21.129 18.763 1.00 5.72 342 ALA B CA 1
ATOM 1481 C C . ALA B 1 38 ? 31.975 21.091 17.785 1.00 5.48 342 ALA B C 1
ATOM 1482 O O . ALA B 1 38 ? 30.897 21.637 18.037 1.00 6.21 342 ALA B O 1
ATOM 1484 N N . ASN B 1 39 ? 32.219 20.450 16.646 1.00 6.21 343 ASN B N 1
ATOM 1485 C CA . ASN B 1 39 ? 31.137 20.020 15.764 1.00 5.89 343 ASN B CA 1
ATOM 1486 C C . ASN B 1 39 ? 30.876 18.528 15.961 1.00 5.83 343 ASN B C 1
ATOM 1487 O O . ASN B 1 39 ? 31.628 17.819 16.650 1.00 6.12 343 ASN B O 1
ATOM 1492 N N . ARG B 1 40 ? 29.797 18.056 15.351 1.00 6.03 344 ARG B N 1
ATOM 1493 C CA . ARG B 1 40 ? 29.358 16.675 15.520 1.00 6.76 344 ARG B CA 1
ATOM 1494 C C . ARG B 1 40 ? 30.337 15.628 14.989 1.00 6.06 344 ARG B C 1
ATOM 1495 O O . ARG B 1 40 ? 30.207 14.448 15.315 1.00 6.59 344 ARG B O 1
ATOM 1503 N N . HIS B 1 41 ? 31.301 16.046 14.172 1.00 6.52 345 HIS B N 1
ATOM 1504 C CA . HIS B 1 41 ? 32.308 15.134 13.631 1.00 6.99 345 HIS B CA 1
ATOM 1505 C C . HIS B 1 41 ? 33.641 15.211 14.367 1.00 7.46 345 HIS B C 1
ATOM 1506 O O . HIS B 1 41 ? 34.595 14.534 13.978 1.00 8.75 345 HIS B O 1
ATOM 1513 N N . LEU B 1 42 ? 33.700 16.023 15.426 1.00 8.41 346 LEU B N 1
ATOM 1514 C CA . LEU B 1 42 ? 34.947 16.341 16.136 1.00 7.94 346 LEU B CA 1
ATOM 1515 C C . LEU B 1 42 ? 36.098 16.686 15.180 1.00 8.60 346 LEU B C 1
ATOM 1516 O O . LEU B 1 42 ? 37.239 16.271 15.376 1.00 10.07 346 LEU B O 1
ATOM 1521 N N . LYS B 1 43 ? 35.775 17.454 14.140 1.00 8.59 347 LYS B N 1
ATOM 1522 C CA . LYS B 1 43 ? 36.778 17.989 13.227 1.00 9.54 347 LYS B CA 1
ATOM 1523 C C . LYS B 1 43 ? 37.066 19.366 13.740 1.00 10.80 347 LYS B C 1
ATOM 1524 O O . LYS B 1 43 ? 36.187 20.227 13.728 1.00 15.12 347 LYS B O 1
ATOM 1530 N N . HIS B 1 44 ? 38.292 19.580 14.203 1.00 10.64 348 HIS B N 1
ATOM 1531 C CA . HIS B 1 44 ? 38.598 20.780 14.972 1.00 10.74 348 HIS B CA 1
ATOM 1532 C C . HIS B 1 44 ? 39.091 21.896 14.061 1.00 13.55 348 HIS B C 1
ATOM 1533 O O . HIS B 1 44 ? 40.218 21.864 13.573 1.00 16.81 348 HIS B O 1
ATOM 1540 N N . GLY B 1 45 ? 38.212 22.878 13.847 1.00 15.17 349 GLY B N 1
ATOM 1541 C CA . GLY B 1 45 ? 38.357 23.888 12.803 1.00 16.88 349 GLY B CA 1
ATOM 1542 C C . GLY B 1 45 ? 38.816 25.251 13.280 1.00 16.58 349 GLY B C 1
ATOM 1543 O O . GLY B 1 45 ? 39.677 25.358 14.141 1.00 16.82 349 GLY B O 1
ATOM 1544 N N . GLY B 1 46 ? 38.221 26.302 12.718 1.00 15.80 350 GLY B N 1
ATOM 1545 C CA . GLY B 1 46 ? 38.760 27.657 12.818 1.00 16.32 350 GLY B CA 1
ATOM 1546 C C . GLY B 1 46 ? 38.553 28.429 14.107 1.00 14.68 350 GLY B C 1
ATOM 1547 O O . GLY B 1 46 ? 39.052 29.548 14.236 1.00 17.42 350 GLY B O 1
ATOM 1548 N N . GLY B 1 47 ? 37.824 27.854 15.059 1.00 13.06 351 GLY B N 1
ATOM 1549 C CA . GLY B 1 47 ? 37.593 28.485 16.351 1.00 11.73 351 GLY B CA 1
ATOM 1550 C C . GLY B 1 47 ? 38.535 27.939 17.401 1.00 10.45 351 GLY B C 1
ATOM 1551 O O . GLY B 1 47 ? 39.671 27.557 17.102 1.00 11.76 351 GLY B O 1
ATOM 1552 N N . ILE B 1 48 ? 38.064 27.889 18.642 1.00 9.48 352 ILE B N 1
ATOM 1553 C CA . ILE B 1 48 ? 38.902 27.391 19.730 1.00 10.54 352 ILE B CA 1
ATOM 1554 C C . ILE B 1 48 ? 39.304 25.924 19.532 1.00 9.57 352 ILE B C 1
ATOM 1555 O O . ILE B 1 48 ? 40.386 25.524 19.965 1.00 10.02 352 ILE B O 1
ATOM 1560 N N . ALA B 1 49 ? 38.466 25.131 18.861 1.00 8.76 353 ALA B N 1
ATOM 1561 C CA . ALA B 1 49 ? 38.785 23.720 18.629 1.00 8.25 353 ALA B CA 1
ATOM 1562 C C . ALA B 1 49 ? 40.134 23.530 17.938 1.00 8.90 353 ALA B C 1
ATOM 1563 O O . ALA B 1 49 ? 40.938 22.682 18.348 1.00 9.05 353 ALA B O 1
ATOM 1565 N N . GLY B 1 50 ? 40.385 24.312 16.893 1.00 10.05 354 GLY B N 1
ATOM 1566 C CA . GLY B 1 50 ? 41.660 24.238 16.185 1.00 11.97 354 GLY B CA 1
ATOM 1567 C C . GLY B 1 50 ? 42.838 24.618 17.057 1.00 13.51 354 GLY B C 1
ATOM 1568 O O . GLY B 1 50 ? 43.907 24.020 16.954 1.00 14.29 354 GLY B O 1
ATOM 1569 N N . VAL B 1 51 ? 42.632 25.604 17.925 1.00 13.63 355 VAL B N 1
ATOM 1570 C CA . VAL B 1 51 ? 43.688 26.092 18.812 1.00 15.39 355 VAL B CA 1
ATOM 1571 C C . VAL B 1 51 ? 44.005 25.028 19.865 1.00 12.81 355 VAL B C 1
ATOM 1572 O O . VAL B 1 51 ? 45.173 24.751 20.143 1.00 13.03 355 VAL B O 1
ATOM 1576 N N . ILE B 1 52 ? 42.964 24.417 20.430 1.00 10.74 356 ILE B N 1
ATOM 1577 C CA . ILE B 1 52 ? 43.142 23.294 21.347 1.00 9.66 356 ILE B CA 1
ATOM 1578 C C . ILE B 1 52 ? 43.923 22.171 20.662 1.00 9.65 356 ILE B C 1
ATOM 1579 O O . ILE B 1 52 ? 44.883 21.646 21.222 1.00 10.51 356 ILE B O 1
ATOM 1584 N N . ASN B 1 53 ? 43.521 21.819 19.444 1.00 10.65 357 ASN B N 1
ATOM 1585 C CA . ASN B 1 53 ? 44.205 20.758 18.721 1.00 10.49 357 ASN B CA 1
ATOM 1586 C C . ASN B 1 53 ? 45.669 21.100 18.455 1.00 11.92 357 ASN B C 1
ATOM 1587 O O . ASN B 1 53 ? 46.551 20.273 18.691 1.00 13.24 357 ASN B O 1
ATOM 1592 N N . LYS B 1 54 ? 45.929 22.319 17.990 1.00 13.08 358 LYS B N 1
ATOM 1593 C CA . LYS B 1 54 ? 47.306 22.743 17.719 1.00 15.03 358 LYS B CA 1
ATOM 1594 C C . LYS B 1 54 ? 48.172 22.792 18.984 1.00 14.83 358 LYS B C 1
ATOM 1595 O O . LYS B 1 54 ? 49.350 22.428 18.940 1.00 15.35 358 LYS B O 1
ATOM 1601 N N . ALA B 1 55 ? 47.592 23.212 20.110 1.00 14.30 359 ALA B N 1
ATOM 1602 C CA . ALA B 1 55 ? 48.295 23.181 21.400 1.00 14.48 359 ALA B CA 1
ATOM 1603 C C . ALA B 1 55 ? 48.697 21.766 21.819 1.00 15.30 359 ALA B C 1
ATOM 1604 O O . ALA B 1 55 ? 49.670 21.586 22.552 1.00 16.43 359 ALA B O 1
ATOM 1606 N N . SER B 1 56 ? 47.932 20.774 21.368 1.00 14.62 360 SER B N 1
ATOM 1607 C CA . SER B 1 56 ? 48.219 19.366 21.621 1.00 14.10 360 SER B CA 1
ATOM 1608 C C . SER B 1 56 ? 49.095 18.720 20.545 1.00 14.42 360 SER B C 1
ATOM 1609 O O . SER B 1 56 ? 49.313 17.513 20.595 1.00 14.99 360 SER B O 1
ATOM 1612 N N . GLY B 1 57 ? 49.576 19.498 19.572 1.00 14.69 361 GLY B N 1
ATOM 1613 C CA . GLY B 1 57 ? 50.364 18.966 18.461 1.00 15.65 361 GLY B CA 1
ATOM 1614 C C . GLY B 1 57 ? 49.629 17.978 17.573 1.00 16.01 361 GLY B C 1
ATOM 1615 O O . GLY B 1 57 ? 50.259 17.129 16.938 1.00 18.16 361 GLY B O 1
ATOM 1616 N N . GLY B 1 58 ? 48.301 18.092 17.511 1.00 15.16 362 GLY B N 1
ATOM 1617 C CA . GLY B 1 58 ? 47.471 17.158 16.757 1.00 15.55 362 GLY B CA 1
ATOM 1618 C C . GLY B 1 58 ? 46.968 15.950 17.532 1.00 15.23 362 GLY B C 1
ATOM 1619 O O . GLY B 1 58 ? 46.204 15.160 16.986 1.00 15.83 362 GLY B O 1
ATOM 1620 N N . ASP B 1 59 ? 47.376 15.794 18.794 1.00 15.60 363 ASP B N 1
ATOM 1621 C CA . ASP B 1 59 ? 46.967 14.633 19.592 1.00 14.40 363 ASP B CA 1
ATOM 1622 C C . ASP B 1 59 ? 45.457 14.603 19.819 1.00 12.65 363 ASP B C 1
ATOM 1623 O O . ASP B 1 59 ? 44.848 13.532 19.810 1.00 12.37 363 ASP B O 1
ATOM 1628 N N . VAL B 1 60 ? 44.857 15.775 20.017 1.00 10.87 364 VAL B N 1
ATOM 1629 C CA . VAL B 1 60 ? 43.411 15.869 20.214 1.00 10.22 364 VAL B CA 1
ATOM 1630 C C . VAL B 1 60 ? 42.676 15.383 18.968 1.00 10.75 364 VAL B C 1
ATOM 1631 O O . VAL B 1 60 ? 41.722 14.610 19.078 1.00 11.11 364 VAL B O 1
ATOM 1635 N N . GLN B 1 61 ? 43.111 15.829 17.788 1.00 11.23 365 GLN B N 1
ATOM 1636 C CA . GLN B 1 61 ? 42.464 15.408 16.546 1.00 12.06 365 GLN B CA 1
ATOM 1637 C C . GLN B 1 61 ? 42.651 13.920 16.298 1.00 12.71 365 GLN B C 1
ATOM 1638 O O . GLN B 1 61 ? 41.736 13.257 15.831 1.00 13.95 365 GLN B O 1
ATOM 1644 N N . GLU B 1 62 ? 43.835 13.399 16.599 1.00 13.94 366 GLU B N 1
ATOM 1645 C CA . GLU B 1 62 ? 44.096 11.970 16.434 1.00 15.54 366 GLU B CA 1
ATOM 1646 C C . GLU B 1 62 ? 43.128 11.139 17.274 1.00 13.58 366 GLU B C 1
ATOM 1647 O O . GLU B 1 62 ? 42.524 10.193 16.781 1.00 14.42 366 GLU B O 1
ATOM 1653 N N . GLU B 1 63 ? 42.960 11.516 18.537 1.00 12.23 367 GLU B N 1
ATOM 1654 C CA . GLU B 1 63 ? 42.037 10.819 19.433 1.00 11.74 367 GLU B CA 1
ATOM 1655 C C . GLU B 1 63 ? 40.575 10.989 19.019 1.00 11.66 367 GLU B C 1
ATOM 1656 O O . GLU B 1 63 ? 39.794 10.039 19.095 1.00 11.91 367 GLU B O 1
ATOM 1662 N N . SER B 1 64 ? 40.212 12.201 18.601 1.00 11.17 368 SER B N 1
ATOM 1663 C CA . SER B 1 64 ? 38.865 12.494 18.107 1.00 11.00 368 SER B CA 1
ATOM 1664 C C . SER B 1 64 ? 38.507 11.640 16.898 1.00 12.17 368 SER B C 1
ATOM 1665 O O . SER B 1 64 ? 37.403 11.095 16.826 1.00 12.36 368 SER B O 1
ATOM 1668 N N . ASP B 1 65 ? 39.435 11.540 15.948 1.00 13.89 369 ASP B N 1
ATOM 1669 C CA . ASP B 1 65 ? 39.247 10.697 14.767 1.00 14.20 369 ASP B CA 1
ATOM 1670 C C . ASP B 1 65 ? 39.054 9.246 15.156 1.00 15.03 369 ASP B C 1
ATOM 1671 O O . ASP B 1 65 ? 38.217 8.561 14.575 1.00 15.84 369 ASP B O 1
ATOM 1676 N N . GLU B 1 66 ? 39.809 8.777 16.145 1.00 14.40 370 GLU B N 1
ATOM 1677 C CA . GLU B 1 66 ? 39.641 7.403 16.608 1.00 16.93 370 GLU B CA 1
ATOM 1678 C C . GLU B 1 66 ? 38.255 7.202 17.221 1.00 15.39 370 GLU B C 1
ATOM 1679 O O . GLU B 1 66 ? 37.585 6.213 16.929 1.00 16.13 370 GLU B O 1
ATOM 1685 N N . TYR B 1 67 ? 37.800 8.158 18.029 1.00 14.13 371 TYR B N 1
ATOM 1686 C CA . TYR B 1 67 ? 36.462 8.074 18.612 1.00 13.43 371 TYR B CA 1
ATOM 1687 C C . TYR B 1 67 ? 35.364 8.048 17.537 1.00 13.73 371 TYR B C 1
ATOM 1688 O O . TYR B 1 67 ? 34.479 7.196 17.581 1.00 13.49 371 TYR B O 1
ATOM 1697 N N . ILE B 1 68 ? 35.423 8.974 16.580 1.00 11.87 372 ILE B N 1
ATOM 1698 C CA . ILE B 1 68 ? 34.382 9.080 15.550 1.00 12.37 372 ILE B CA 1
ATOM 1699 C C . ILE B 1 68 ? 34.465 7.929 14.550 1.00 14.89 372 ILE B C 1
ATOM 1700 O O . ILE B 1 68 ? 33.430 7.401 14.141 1.00 15.78 372 ILE B O 1
ATOM 1705 N N . SER B 1 69 ? 35.680 7.532 14.166 1.00 14.89 373 SER B N 1
ATOM 1706 C CA . SER B 1 69 ? 35.866 6.371 13.283 1.00 15.50 373 SER B CA 1
ATOM 1707 C C . SER B 1 69 ? 35.234 5.106 13.850 1.00 15.44 373 SER B C 1
ATOM 1708 O O . SER B 1 69 ? 34.870 4.210 13.089 1.00 17.37 373 SER B O 1
ATOM 1711 N N . ASN B 1 70 ? 35.147 5.027 15.177 1.00 16.80 374 ASN B N 1
ATOM 1712 C CA . ASN B 1 70 ? 34.529 3.907 15.877 1.00 17.82 374 ASN B CA 1
ATOM 1713 C C . ASN B 1 70 ? 33.039 4.101 16.182 1.00 18.66 374 ASN B C 1
ATOM 1714 O O . ASN B 1 70 ? 32.264 3.158 16.042 1.00 22.92 374 ASN B O 1
ATOM 1719 N N . ASN B 1 71 ? 32.636 5.314 16.563 1.00 17.09 375 ASN B N 1
ATOM 1720 C CA . ASN B 1 71 ? 31.276 5.578 17.062 1.00 16.44 375 ASN B CA 1
ATOM 1721 C C . ASN B 1 71 ? 30.340 6.306 16.097 1.00 16.03 375 ASN B C 1
ATOM 1722 O O . ASN B 1 71 ? 29.127 6.314 16.314 1.00 17.02 375 ASN B O 1
ATOM 1727 N N . GLY B 1 72 ? 30.886 6.935 15.061 1.00 13.94 376 GLY B N 1
ATOM 1728 C CA . GLY B 1 72 ? 30.092 7.767 14.170 1.00 13.04 376 GLY B CA 1
ATOM 1729 C C . GLY B 1 72 ? 29.805 9.144 14.751 1.00 11.34 376 GLY B C 1
ATOM 1730 O O . GLY B 1 72 ? 30.146 9.428 15.910 1.00 11.39 376 GLY B O 1
ATOM 1731 N N . PRO B 1 73 ? 29.169 10.016 13.951 1.00 9.35 377 PRO B N 1
ATOM 1732 C CA . PRO B 1 73 ? 28.926 11.393 14.379 1.00 9.19 377 PRO B CA 1
ATOM 1733 C C . PRO B 1 73 ? 28.066 11.516 15.632 1.00 8.56 377 PRO B C 1
ATOM 1734 O O . PRO B 1 73 ? 27.189 10.685 15.888 1.00 10.27 377 PRO B O 1
ATOM 1738 N N . LEU B 1 74 ? 28.322 12.575 16.391 1.00 8.55 378 LEU B N 1
ATOM 1739 C CA . LEU B 1 74 ? 27.532 12.907 17.571 1.00 8.25 378 LEU B CA 1
ATOM 1740 C C . LEU B 1 74 ? 26.235 13.602 17.163 1.00 8.91 378 LEU B C 1
ATOM 1741 O O . LEU B 1 74 ? 26.083 14.038 16.022 1.00 10.64 378 LEU B O 1
ATOM 1746 N N . HIS B 1 75 ? 25.292 13.679 18.096 1.00 9.54 379 HIS B N 1
ATOM 1747 C CA . HIS B 1 75 ? 24.121 14.540 17.937 1.00 10.14 379 HIS B CA 1
ATOM 1748 C C . HIS B 1 75 ? 24.410 15.932 18.472 1.00 8.18 379 HIS B C 1
ATOM 1749 O O . HIS B 1 75 ? 25.209 16.109 19.397 1.00 8.69 379 HIS B O 1
ATOM 1756 N N . VAL B 1 76 ? 23.732 16.919 17.904 1.00 8.21 380 VAL B N 1
ATOM 1757 C CA . VAL B 1 76 ? 23.834 18.286 18.395 1.00 8.16 380 VAL B CA 1
ATOM 1758 C C . VAL B 1 76 ? 23.303 18.310 19.824 1.00 7.11 380 VAL B C 1
ATOM 1759 O O . VAL B 1 76 ? 22.258 17.722 20.120 1.00 8.26 380 VAL B O 1
ATOM 1763 N N . GLY B 1 77 ? 24.052 18.966 20.706 1.00 7.09 381 GLY B N 1
ATOM 1764 C CA . GLY B 1 77 ? 23.764 18.984 22.130 1.00 7.81 381 GLY B CA 1
ATOM 1765 C C . GLY B 1 77 ? 24.477 17.907 22.928 1.00 7.88 381 GLY B C 1
ATOM 1766 O O . GLY B 1 77 ? 24.516 17.996 24.161 1.00 10.60 381 GLY B O 1
ATOM 1767 N N . ASP B 1 78 ? 25.036 16.883 22.254 1.00 7.87 382 ASP B N 1
ATOM 1768 C CA . ASP B 1 78 ? 25.794 15.819 22.927 1.00 9.90 382 ASP B CA 1
ATOM 1769 C C . ASP B 1 78 ? 27.157 16.337 23.348 1.00 7.67 382 ASP B C 1
ATOM 1770 O O . ASP B 1 78 ? 27.619 17.388 22.898 1.00 7.52 382 ASP B O 1
ATOM 1775 N N . SER B 1 79 ? 27.825 15.538 24.156 1.00 7.37 383 SER B N 1
ATOM 1776 C CA . SER B 1 79 ? 29.196 15.790 24.513 1.00 7.44 383 SER B CA 1
ATOM 1777 C C . SER B 1 79 ? 29.919 14.478 24.745 1.00 7.43 383 SER B C 1
ATOM 1778 O O . SER B 1 79 ? 29.293 13.442 24.966 1.00 9.44 383 SER B O 1
ATOM 1781 N N . VAL B 1 80 ? 31.243 14.527 24.668 1.00 6.75 384 VAL B N 1
ATOM 1782 C CA . VAL B 1 80 ? 32.081 13.365 24.945 1.00 6.92 384 VAL B CA 1
ATOM 1783 C C . VAL B 1 80 ? 33.321 13.822 25.706 1.00 5.93 384 VAL B C 1
ATOM 1784 O O . VAL B 1 80 ? 33.988 14.793 25.316 1.00 6.67 384 VAL B O 1
ATOM 1788 N N . LEU B 1 81 ? 33.599 13.147 26.815 1.00 6.65 385 LEU B N 1
ATOM 1789 C CA . LEU B 1 81 ? 34.770 13.441 27.621 1.00 6.99 385 LEU B CA 1
ATOM 1790 C C . LEU B 1 81 ? 35.928 12.602 27.105 1.00 7.87 385 LEU B C 1
ATOM 1791 O O . LEU B 1 81 ? 35.870 11.371 27.138 1.00 9.15 385 LEU B O 1
ATOM 1796 N N . LEU B 1 82 ? 36.966 13.268 26.616 1.00 8.08 386 LEU B N 1
ATOM 1797 C CA . LEU B 1 82 ? 38.139 12.608 26.066 1.00 8.19 386 LEU B CA 1
ATOM 1798 C C . LEU B 1 82 ? 39.380 13.064 26.829 1.00 8.72 386 LEU B C 1
ATOM 1799 O O . LEU B 1 82 ? 39.288 13.842 27.784 1.00 8.71 386 LEU B O 1
ATOM 1804 N N . LYS B 1 83 ? 40.538 12.545 26.443 1.00 9.15 387 LYS B N 1
ATOM 1805 C CA . LYS B 1 83 ? 41.779 12.820 27.163 1.00 9.84 387 LYS B CA 1
ATOM 1806 C C . LYS B 1 83 ? 42.208 14.279 27.084 1.00 10.17 387 LYS B C 1
ATOM 1807 O O . LYS B 1 83 ? 41.809 15.019 26.183 1.00 10.50 387 LYS B O 1
ATOM 1813 N N . GLY B 1 84 ? 43.028 14.680 28.049 1.00 10.49 388 GLY B N 1
ATOM 1814 C CA . GLY B 1 84 ? 43.438 16.070 28.186 1.00 10.57 388 GLY B CA 1
ATOM 1815 C C . GLY B 1 84 ? 44.696 16.455 27.432 1.00 10.99 388 GLY B C 1
ATOM 1816 O O . GLY B 1 84 ? 44.904 17.639 27.157 1.00 11.98 388 GLY B O 1
ATOM 1817 N N . HIS B 1 85 ? 45.554 15.475 27.129 1.00 11.42 389 HIS B N 1
ATOM 1818 C CA . HIS B 1 85 ? 46.775 15.690 26.342 1.00 12.48 389 HIS B CA 1
ATOM 1819 C C . HIS B 1 85 ? 47.692 16.766 26.927 1.00 12.72 389 HIS B C 1
ATOM 1820 O O . HIS B 1 85 ? 48.369 17.495 26.193 1.00 13.20 389 HIS B O 1
ATOM 1827 N N . GLY B 1 86 ? 47.709 16.850 28.256 1.00 12.10 390 GLY B N 1
ATOM 1828 C CA . GLY B 1 86 ? 48.510 17.838 28.964 1.00 12.55 390 GLY B CA 1
ATOM 1829 C C . GLY B 1 86 ? 47.930 19.242 29.037 1.00 12.65 390 GLY B C 1
ATOM 1830 O O . GLY B 1 86 ? 48.536 20.111 29.658 1.00 15.69 390 GLY B O 1
ATOM 1831 N N . LEU B 1 87 ? 46.769 19.480 28.421 1.00 11.45 391 LEU B N 1
ATOM 1832 C CA . LEU B 1 87 ? 46.110 20.787 28.487 1.00 11.08 391 LEU B CA 1
ATOM 1833 C C . LEU B 1 87 ? 45.227 20.936 29.722 1.00 9.93 391 LEU B C 1
ATOM 1834 O O . LEU B 1 87 ? 44.994 22.049 30.194 1.00 11.40 391 LEU B O 1
ATOM 1839 N N . ALA B 1 88 ? 44.715 19.814 30.213 1.00 9.62 392 ALA B N 1
ATOM 1840 C CA . ALA B 1 88 ? 43.805 19.763 31.350 1.00 8.52 392 ALA B CA 1
ATOM 1841 C C . ALA B 1 88 ? 43.702 18.302 31.759 1.00 8.75 392 ALA B C 1
ATOM 1842 O O . ALA B 1 88 ? 44.269 17.432 31.094 1.00 10.29 392 ALA B O 1
ATOM 1844 N N . ASP B 1 89 ? 42.974 18.017 32.832 1.00 8.58 393 ASP B N 1
ATOM 1845 C CA . ASP B 1 89 ? 42.783 16.620 33.243 1.00 10.06 393 ASP B CA 1
ATOM 1846 C C . ASP B 1 89 ? 42.019 15.820 32.191 1.00 9.41 393 ASP B C 1
ATOM 1847 O O . ASP B 1 89 ? 42.254 14.627 32.035 1.00 10.77 393 ASP B O 1
ATOM 1852 N N . ALA B 1 90 ? 41.118 16.490 31.476 1.00 8.31 394 ALA B N 1
ATOM 1853 C CA . ALA B 1 90 ? 40.350 15.895 30.391 1.00 7.52 394 ALA B CA 1
ATOM 1854 C C . ALA B 1 90 ? 39.760 17.034 29.578 1.00 6.44 394 ALA B C 1
ATOM 1855 O O . ALA B 1 90 ? 39.709 18.166 30.053 1.00 6.45 394 ALA B O 1
ATOM 1857 N N . ILE B 1 91 ? 39.325 16.732 28.360 1.00 6.03 395 ILE B N 1
ATOM 1858 C CA . ILE B 1 91 ? 38.662 17.711 27.510 1.00 5.93 395 ILE B CA 1
ATOM 1859 C C . ILE B 1 91 ? 37.238 17.232 27.261 1.00 5.27 395 ILE B C 1
ATOM 1860 O O . ILE B 1 91 ? 37.037 16.102 26.805 1.00 6.26 395 ILE B O 1
ATOM 1865 N N . LEU B 1 92 ? 36.258 18.080 27.585 1.00 4.78 396 LEU B N 1
ATOM 1866 C CA . LEU B 1 92 ? 34.863 17.791 27.308 1.00 4.68 396 LEU B CA 1
ATOM 1867 C C . LEU B 1 92 ? 34.524 18.452 25.981 1.00 4.76 396 LEU B C 1
ATOM 1868 O O . LEU B 1 92 ? 34.447 19.676 25.900 1.00 5.02 396 LEU B O 1
ATOM 1873 N N . HIS B 1 93 ? 34.337 17.637 24.943 1.00 4.95 397 HIS B N 1
ATOM 1874 C CA . HIS B 1 93 ? 33.964 18.127 23.620 1.00 4.84 397 HIS B CA 1
ATOM 1875 C C . HIS B 1 93 ? 32.461 18.246 23.583 1.00 4.77 397 HIS B C 1
ATOM 1876 O O . HIS B 1 93 ? 31.767 17.248 23.719 1.00 6.03 397 HIS B O 1
ATOM 1883 N N . VAL B 1 94 ? 31.948 19.457 23.428 1.00 5.51 398 VAL B N 1
ATOM 1884 C CA . VAL B 1 94 ? 30.512 19.679 23.428 1.00 6.05 398 VAL B CA 1
ATOM 1885 C C . VAL B 1 94 ? 30.099 20.152 22.044 1.00 5.13 398 VAL B C 1
ATOM 1886 O O . VAL B 1 94 ? 30.796 20.951 21.428 1.00 7.55 398 VAL B O 1
ATOM 1890 N N . VAL B 1 95 ? 28.966 19.656 21.561 1.00 5.05 399 VAL B N 1
ATOM 1891 C CA . VAL B 1 95 ? 28.480 20.005 20.229 1.00 5.32 399 VAL B CA 1
ATOM 1892 C C . VAL B 1 95 ? 27.372 21.039 20.375 1.00 4.99 399 VAL B C 1
ATOM 1893 O O . VAL B 1 95 ? 26.210 20.702 20.587 1.00 5.68 399 VAL B O 1
ATOM 1897 N N . GLY B 1 96 ? 27.744 22.310 20.272 1.00 5.19 400 GLY B N 1
ATOM 1898 C CA . GLY B 1 96 ? 26.781 23.389 20.310 1.00 5.50 400 GLY B CA 1
ATOM 1899 C C . GLY B 1 96 ? 25.938 23.426 19.049 1.00 4.95 400 GLY B C 1
ATOM 1900 O O . GLY B 1 96 ? 26.339 22.897 18.006 1.00 5.35 400 GLY B O 1
ATOM 1901 N N . PRO B 1 97 ? 24.745 24.028 19.139 1.00 5.82 401 PRO B N 1
ATOM 1902 C CA . PRO B 1 97 ? 23.934 24.249 17.946 1.00 6.00 401 PRO B CA 1
ATOM 1903 C C . PRO B 1 97 ? 24.586 25.259 17.007 1.00 6.51 401 PRO B C 1
ATOM 1904 O O . PRO B 1 97 ? 25.142 26.262 17.460 1.00 7.18 401 PRO B O 1
ATOM 1908 N N . ASP B 1 98 ? 24.518 24.962 15.712 1.00 7.41 402 ASP B N 1
ATOM 1909 C CA . ASP B 1 98 ? 25.030 25.825 14.660 1.00 7.27 402 ASP B CA 1
ATOM 1910 C C . ASP B 1 98 ? 23.855 26.591 14.074 1.00 7.57 402 ASP B C 1
ATOM 1911 O O . ASP B 1 98 ? 23.031 26.022 13.352 1.00 8.25 402 ASP B O 1
ATOM 1916 N N . ALA B 1 99 ? 23.787 27.890 14.371 1.00 7.60 403 ALA B N 1
ATOM 1917 C CA . ALA B 1 99 ? 22.692 28.720 13.884 1.00 7.89 403 ALA B CA 1
ATOM 1918 C C . ALA B 1 99 ? 22.693 28.853 12.361 1.00 8.36 403 ALA B C 1
ATOM 1919 O O . ALA B 1 99 ? 21.642 29.114 11.770 1.00 10.12 403 ALA B O 1
ATOM 1921 N N . ARG B 1 100 ? 23.848 28.652 11.720 1.00 8.99 404 ARG B N 1
ATOM 1922 C CA . ARG B 1 100 ? 23.917 28.674 10.256 1.00 9.49 404 ARG B CA 1
ATOM 1923 C C . ARG B 1 100 ? 23.129 27.522 9.637 1.00 10.95 404 ARG B C 1
ATOM 1924 O O . ARG B 1 100 ? 22.652 27.643 8.510 1.00 12.70 404 ARG B O 1
ATOM 1932 N N . ASN B 1 101 ? 23.012 26.409 10.368 1.00 12.23 405 ASN B N 1
ATOM 1933 C CA . ASN B 1 101 ? 22.257 25.237 9.929 1.00 14.50 405 ASN B CA 1
ATOM 1934 C C . ASN B 1 101 ? 20.880 25.159 10.603 1.00 15.34 405 ASN B C 1
ATOM 1935 O O . ASN B 1 101 ? 20.308 24.074 10.719 1.00 17.24 405 ASN B O 1
ATOM 1940 N N . ASN B 1 102 ? 20.353 26.307 11.042 1.00 15.14 406 ASN B N 1
ATOM 1941 C CA . ASN B 1 102 ? 19.017 26.416 11.649 1.00 15.97 406 ASN B CA 1
ATOM 1942 C C . ASN B 1 102 ? 18.832 25.587 12.929 1.00 15.79 406 ASN B C 1
ATOM 1943 O O . ASN B 1 102 ? 17.711 25.204 13.273 1.00 18.26 406 ASN B O 1
ATOM 1948 N N . GLU B 1 103 ? 19.925 25.346 13.650 1.00 13.60 407 GLU B N 1
ATOM 1949 C CA . GLU B 1 103 ? 19.875 24.621 14.919 1.00 11.80 407 GLU B CA 1
ATOM 1950 C C . GLU B 1 103 ? 19.654 25.641 16.029 1.00 11.79 407 GLU B C 1
ATOM 1951 O O . GLU B 1 103 ? 20.307 26.683 16.061 1.00 13.11 407 GLU B O 1
ATOM 1957 N N . ASP B 1 104 ? 18.725 25.338 16.930 1.00 11.67 408 ASP B N 1
ATOM 1958 C CA . ASP B 1 104 ? 18.244 26.311 17.901 1.00 12.66 408 ASP B CA 1
ATOM 1959 C C . ASP B 1 104 ? 19.192 26.466 19.084 1.00 10.00 408 ASP B C 1
ATOM 1960 O O . ASP B 1 104 ? 19.700 25.475 19.619 1.00 10.22 408 ASP B O 1
ATOM 1965 N N . ALA B 1 105 ? 19.380 27.714 19.517 1.00 10.44 409 ALA B N 1
ATOM 1966 C CA . ALA B 1 105 ? 20.224 28.033 20.673 1.00 10.46 409 ALA B CA 1
ATOM 1967 C C . ALA B 1 105 ? 19.802 27.308 21.951 1.00 9.65 409 ALA B C 1
ATOM 1968 O O . ALA B 1 105 ? 20.641 27.049 22.805 1.00 10.59 409 ALA B O 1
ATOM 1970 N N . ALA B 1 106 ? 18.522 26.957 22.080 1.00 10.27 410 ALA B N 1
ATOM 1971 C CA . ALA B 1 106 ? 18.042 26.231 23.261 1.00 10.38 410 ALA B CA 1
ATOM 1972 C C . ALA B 1 106 ? 18.748 24.891 23.497 1.00 10.22 410 ALA B C 1
ATOM 1973 O O . ALA B 1 106 ? 18.806 24.420 24.635 1.00 10.71 410 ALA B O 1
ATOM 1975 N N . LEU B 1 107 ? 19.308 24.293 22.448 1.00 8.86 411 LEU B N 1
ATOM 1976 C CA . LEU B 1 107 ? 20.120 23.088 22.617 1.00 8.12 411 LEU B CA 1
ATOM 1977 C C . LEU B 1 107 ? 21.363 23.303 23.492 1.00 7.45 411 LEU B C 1
ATOM 1978 O O . LEU B 1 107 ? 21.946 22.335 23.984 1.00 7.95 411 LEU B O 1
ATOM 1983 N N . LEU B 1 108 ? 21.771 24.554 23.690 1.00 7.62 412 LEU B N 1
ATOM 1984 C CA . LEU B 1 108 ? 22.838 24.859 24.633 1.00 6.86 412 LEU B CA 1
ATOM 1985 C C . LEU B 1 108 ? 22.539 24.403 26.058 1.00 7.21 412 LEU B C 1
ATOM 1986 O O . LEU B 1 108 ? 23.466 24.168 26.826 1.00 8.09 412 LEU B O 1
ATOM 1991 N N . LYS B 1 109 ? 21.263 24.278 26.420 1.00 7.70 413 LYS B N 1
ATOM 1992 C CA . LYS B 1 109 ? 20.906 23.697 27.713 1.00 8.48 413 LYS B CA 1
ATOM 1993 C C . LYS B 1 109 ? 21.570 22.334 27.902 1.00 8.51 413 LYS B C 1
ATOM 1994 O O . LYS B 1 109 ? 22.111 22.044 28.972 1.00 8.61 413 LYS B O 1
ATOM 2000 N N . ARG B 1 110 ? 21.531 21.498 26.867 1.00 8.06 414 ARG B N 1
ATOM 2001 C CA . ARG B 1 110 ? 22.121 20.160 26.956 1.00 7.40 414 ARG B CA 1
ATOM 2002 C C . ARG B 1 110 ? 23.641 20.225 27.058 1.00 7.33 414 ARG B C 1
ATOM 2003 O O . ARG B 1 110 ? 24.250 19.474 27.812 1.00 8.01 414 ARG B O 1
ATOM 2011 N N . CYS B 1 111 ? 24.245 21.120 26.286 1.00 7.85 415 CYS B N 1
ATOM 2012 C CA . CYS B 1 111 ? 25.683 21.349 26.335 1.00 7.82 415 CYS B CA 1
ATOM 2013 C C . CYS B 1 111 ? 26.144 21.712 27.741 1.00 7.62 415 CYS B C 1
ATOM 2014 O O . CYS B 1 111 ? 27.057 21.093 28.295 1.00 7.97 415 CYS B O 1
ATOM 2017 N N . TYR B 1 112 ? 25.495 22.712 28.322 1.00 6.90 416 TYR B N 1
ATOM 2018 C CA . TYR B 1 112 ? 25.923 23.251 29.598 1.00 6.17 416 TYR B CA 1
ATOM 2019 C C . TYR B 1 112 ? 25.591 22.348 30.783 1.00 6.06 416 TYR B C 1
ATOM 2020 O O . TYR B 1 112 ? 26.357 22.299 31.746 1.00 6.51 416 TYR B O 1
ATOM 2029 N N . LYS B 1 113 ? 24.495 21.590 30.711 1.00 6.62 417 LYS B N 1
ATOM 2030 C CA . LYS B 1 113 ? 24.197 20.639 31.792 1.00 7.26 417 LYS B CA 1
ATOM 2031 C C . LYS B 1 113 ? 25.257 19.537 31.906 1.00 6.85 417 LYS B C 1
ATOM 2032 O O . LYS B 1 113 ? 25.469 18.995 32.993 1.00 7.54 417 LYS B O 1
ATOM 2038 N N . ALA B 1 114 ? 25.965 19.247 30.815 1.00 6.99 418 ALA B N 1
ATOM 2039 C CA . ALA B 1 114 ? 27.053 18.275 30.864 1.00 7.16 418 ALA B CA 1
ATOM 2040 C C . ALA B 1 114 ? 28.215 18.715 31.757 1.00 6.69 418 ALA B C 1
ATOM 2041 O O . ALA B 1 114 ? 29.027 17.883 32.156 1.00 7.15 418 ALA B O 1
ATOM 2043 N N . PHE B 1 115 ? 28.303 20.009 32.072 1.00 5.47 419 PHE B N 1
ATOM 2044 C CA . PHE B 1 115 ? 29.361 20.502 32.956 1.00 5.50 419 PHE B CA 1
ATOM 2045 C C . PHE B 1 115 ? 29.215 20.018 34.392 1.00 6.30 419 PHE B C 1
ATOM 2046 O O . PHE B 1 115 ? 30.206 19.888 35.111 1.00 7.29 419 PHE B O 1
ATOM 2054 N N . ASN B 1 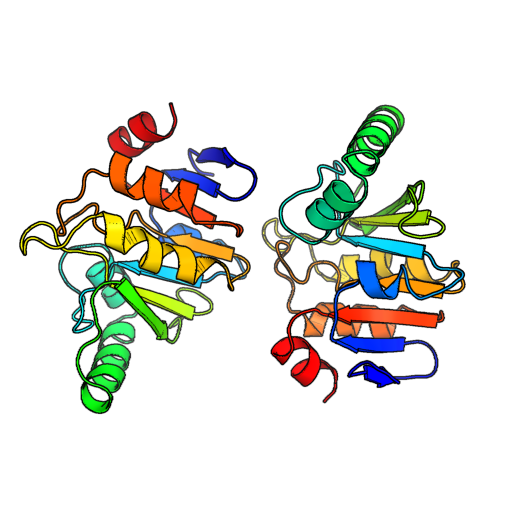116 ? 27.979 19.791 34.824 1.00 6.96 420 ASN B N 1
ATOM 2055 C CA . ASN B 1 116 ? 27.662 19.817 36.254 1.00 7.09 420 ASN B CA 1
ATOM 2056 C C . ASN B 1 116 ? 28.198 18.664 37.071 1.00 8.23 420 ASN B C 1
ATOM 2057 O O . ASN B 1 116 ? 28.351 18.798 38.287 1.00 10.07 420 ASN B O 1
ATOM 2062 N N . LYS B 1 117 ? 28.526 17.557 36.417 1.00 8.28 421 LYS B N 1
ATOM 2063 C CA . LYS B 1 117 ? 29.157 16.428 37.107 1.00 8.28 421 LYS B CA 1
ATOM 2064 C C . LYS B 1 117 ? 30.641 16.646 37.415 1.00 8.47 421 LYS B C 1
ATOM 2065 O O . LYS B 1 117 ? 31.235 15.847 38.134 1.00 10.45 421 LYS B O 1
ATOM 2071 N N . HIS B 1 118 ? 31.235 17.699 36.858 1.00 7.55 422 HIS B N 1
ATOM 2072 C CA . HIS B 1 118 ? 32.662 17.972 36.993 1.00 7.34 422 HIS B CA 1
ATOM 2073 C C . HIS B 1 118 ? 32.885 19.068 38.016 1.00 7.66 422 HIS B C 1
ATOM 2074 O O . HIS B 1 118 ? 32.105 20.015 38.093 1.00 11.66 422 HIS B O 1
ATOM 2081 N N . THR B 1 119 ? 33.959 18.947 38.788 1.00 7.41 423 THR B N 1
ATOM 2082 C CA . THR B 1 119 ? 34.194 19.854 39.910 1.00 7.41 423 THR B CA 1
ATOM 2083 C C . THR B 1 119 ? 34.660 21.242 39.484 1.00 6.62 423 THR B C 1
ATOM 2084 O O . THR B 1 119 ? 34.197 22.223 40.047 1.00 7.83 423 THR B O 1
ATOM 2088 N N . ILE B 1 120 ? 35.583 21.321 38.526 1.00 6.49 424 ILE B N 1
ATOM 2089 C CA . ILE B 1 120 ? 36.050 22.599 37.994 1.00 6.82 424 ILE B CA 1
ATOM 2090 C C . ILE B 1 120 ? 36.073 22.508 36.482 1.00 6.09 424 ILE B C 1
ATOM 2091 O O . ILE B 1 120 ? 36.704 21.610 35.918 1.00 6.76 424 ILE B O 1
ATOM 2096 N N . VAL B 1 121 ? 35.414 23.467 35.840 1.00 5.82 425 VAL B N 1
ATOM 2097 C CA . VAL B 1 121 ? 35.312 23.520 34.388 1.00 4.83 425 VAL B CA 1
ATOM 2098 C C . VAL B 1 121 ? 35.846 24.859 33.882 1.00 4.94 425 VAL B C 1
ATOM 2099 O O . VAL B 1 121 ? 35.562 25.912 34.458 1.00 6.56 425 VAL B O 1
ATOM 2103 N N . VAL B 1 122 ? 36.626 24.804 32.805 1.00 5.96 426 VAL B N 1
ATOM 2104 C CA . VAL B 1 122 ? 37.080 25.997 32.090 1.00 5.60 426 VAL B CA 1
ATOM 2105 C C . VAL B 1 122 ? 36.453 25.912 30.712 1.00 5.46 426 VAL B C 1
ATOM 2106 O O . VAL B 1 122 ? 36.639 24.915 30.019 1.00 6.19 426 VAL B O 1
ATOM 2110 N N . THR B 1 123 ? 35.710 26.944 30.318 1.00 5.94 427 THR B N 1
ATOM 2111 C CA . THR B 1 123 ? 34.940 26.884 29.080 1.00 6.11 427 THR B CA 1
ATOM 2112 C C . THR B 1 123 ? 34.981 28.195 28.304 1.00 6.29 427 THR B C 1
ATOM 2113 O O . THR B 1 123 ? 35.012 29.275 28.905 1.00 6.55 427 THR B O 1
ATOM 2117 N N . PRO B 1 124 ? 34.945 28.103 26.964 1.00 5.91 428 PRO B N 1
ATOM 2118 C CA . PRO B 1 124 ? 34.593 29.258 26.156 1.00 7.08 428 PRO B CA 1
ATOM 2119 C C . PRO B 1 124 ? 33.067 29.370 26.070 1.00 7.32 428 PRO B C 1
ATOM 2120 O O . PRO B 1 124 ? 32.351 28.523 26.614 1.00 8.00 428 PRO B O 1
ATOM 2124 N N . LEU B 1 125 ? 32.570 30.404 25.395 1.00 7.82 429 LEU B N 1
ATOM 2125 C CA . LEU B 1 125 ? 31.133 30.540 25.149 1.00 7.71 429 LEU B CA 1
ATOM 2126 C C . LEU B 1 125 ? 30.722 29.681 23.962 1.00 7.37 429 LEU B C 1
ATOM 2127 O O . LEU B 1 125 ? 30.993 30.027 22.811 1.00 8.56 429 LEU B O 1
ATOM 2132 N N . ILE B 1 126 ? 30.016 28.593 24.243 1.00 6.66 430 ILE B N 1
ATOM 2133 C CA . ILE B 1 126 ? 29.690 27.607 23.222 1.00 6.03 430 ILE B CA 1
ATOM 2134 C C . ILE B 1 126 ? 28.748 28.227 22.190 1.00 5.67 430 ILE B C 1
ATOM 2135 O O . ILE B 1 126 ? 27.842 28.981 22.545 1.00 5.37 430 ILE B O 1
ATOM 2140 N N . SER B 1 127 ? 29.006 27.935 20.912 1.00 5.16 431 SER B N 1
ATOM 2141 C CA . SER B 1 127 ? 28.215 28.419 19.771 1.00 5.22 431 SER B CA 1
ATOM 2142 C C . SER B 1 127 ? 28.320 29.909 19.471 1.00 6.47 431 SER B C 1
ATOM 2143 O O . SER B 1 127 ? 27.673 30.376 18.534 1.00 7.24 431 SER B O 1
ATOM 2146 N N . ALA B 1 128 ? 29.144 30.652 20.211 1.00 6.36 432 ALA B N 1
ATOM 2147 C CA . ALA B 1 128 ? 29.193 32.108 20.074 1.00 6.88 432 ALA B CA 1
ATOM 2148 C C . ALA B 1 128 ? 30.124 32.585 18.976 1.00 8.06 432 ALA B C 1
ATOM 2149 O O . ALA B 1 128 ? 30.178 33.788 18.709 1.00 9.97 432 ALA B O 1
ATOM 2151 N N . GLY B 1 129 ? 30.867 31.674 18.350 1.00 8.10 433 GLY B N 1
ATOM 2152 C CA . GLY B 1 129 ? 31.774 32.040 17.273 1.00 7.63 433 GLY B CA 1
ATOM 2153 C C . GLY B 1 129 ? 31.205 31.658 15.930 1.00 7.17 433 GLY B C 1
ATOM 2154 O O . GLY B 1 129 ? 30.209 32.225 15.487 1.00 8.11 433 GLY B O 1
ATOM 2155 N N . ILE B 1 130 ? 31.836 30.683 15.289 1.00 7.64 434 ILE B N 1
ATOM 2156 C CA . ILE B 1 130 ? 31.429 30.206 13.969 1.00 7.96 434 ILE B CA 1
ATOM 2157 C C . ILE B 1 130 ? 29.948 29.780 13.947 1.00 7.62 434 ILE B C 1
ATOM 2158 O O . ILE B 1 130 ? 29.221 30.034 12.979 1.00 8.12 434 ILE B O 1
ATOM 2163 N N . PHE B 1 131 ? 29.488 29.169 15.031 1.00 6.86 435 PHE B N 1
ATOM 2164 C CA . PHE B 1 131 ? 28.107 28.712 15.103 1.00 5.82 435 PHE B CA 1
ATOM 2165 C C . PHE B 1 131 ? 27.075 2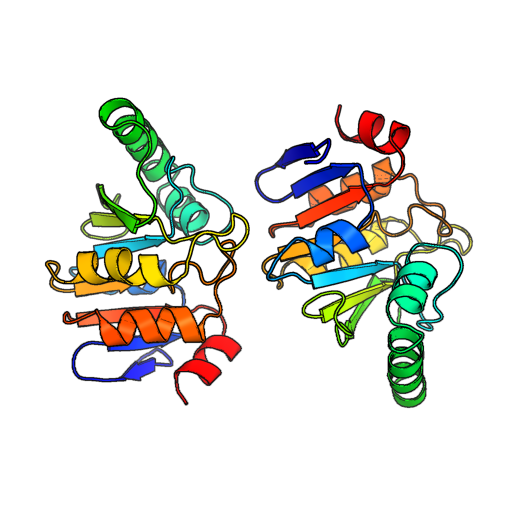9.831 15.301 1.00 6.70 435 PHE B C 1
ATOM 2166 O O . PHE B 1 131 ? 25.874 29.555 15.312 1.00 7.35 435 PHE B O 1
ATOM 2174 N N . SER B 1 132 ? 27.530 31.078 15.444 1.00 6.13 436 SER B N 1
ATOM 2175 C CA . SER B 1 132 ? 26.708 32.264 15.159 1.00 7.49 436 SER B CA 1
ATOM 2176 C C . SER B 1 132 ? 25.523 32.476 16.104 1.00 7.41 436 SER B C 1
ATOM 2177 O O . SER B 1 132 ? 24.496 33.026 15.700 1.00 9.61 436 SER B O 1
ATOM 2180 N N . VAL B 1 133 ? 25.682 32.069 17.362 1.00 7.50 437 VAL B N 1
ATOM 2181 C CA . VAL B 1 133 ? 24.751 32.431 18.428 1.00 8.07 437 VAL B CA 1
ATOM 2182 C C . VAL B 1 133 ? 25.304 33.680 19.124 1.00 8.75 437 VAL B C 1
ATOM 2183 O O . VAL B 1 133 ? 26.508 33.792 19.336 1.00 9.26 437 VAL B O 1
ATOM 2187 N N . ASP B 1 134 ? 24.423 34.624 19.453 1.00 9.99 438 ASP B N 1
ATOM 2188 C CA . ASP B 1 134 ? 24.801 35.839 20.189 1.00 10.99 438 ASP B CA 1
ATOM 2189 C C . ASP B 1 134 ? 25.540 35.441 21.477 1.00 11.21 438 ASP B C 1
ATOM 2190 O O . ASP B 1 134 ? 25.043 34.596 22.217 1.00 11.09 438 ASP B O 1
ATOM 2195 N N . PRO B 1 135 ? 26.729 36.027 21.745 1.00 11.62 439 PRO B N 1
ATOM 2196 C CA . PRO B 1 135 ? 27.430 35.701 22.993 1.00 11.41 439 PRO B CA 1
ATOM 2197 C C . PRO B 1 135 ? 26.593 35.882 24.258 1.00 10.46 439 PRO B C 1
ATOM 2198 O O . PRO B 1 135 ? 26.684 35.055 25.162 1.00 11.00 439 PRO B O 1
ATOM 2202 N N . LYS B 1 136 ? 25.781 36.935 24.324 1.00 13.13 440 LYS B N 1
ATOM 2203 C CA . LYS B 1 136 ? 24.890 37.132 25.470 1.00 14.04 440 LYS B CA 1
ATOM 2204 C C . LYS B 1 136 ? 23.905 35.975 25.625 1.00 12.87 440 LYS B C 1
ATOM 2205 O O . LYS B 1 136 ? 23.645 35.540 26.744 1.00 13.74 440 LYS B O 1
ATOM 2211 N N . VAL B 1 137 ? 23.361 35.485 24.512 1.00 12.00 441 VAL B N 1
ATOM 2212 C CA . VAL B 1 137 ? 22.438 34.346 24.543 1.00 10.99 441 VAL B CA 1
ATOM 2213 C C . VAL B 1 137 ? 23.139 33.089 25.074 1.00 9.70 441 VAL B C 1
ATOM 2214 O O . VAL B 1 137 ? 22.619 32.409 25.959 1.00 10.39 441 VAL B O 1
ATOM 2218 N N . SER B 1 138 ? 24.324 32.791 24.553 1.00 8.97 442 SER B N 1
ATOM 2219 C CA . SER B 1 138 ? 25.074 31.638 25.036 1.00 8.21 442 SER B CA 1
ATOM 2220 C C . SER B 1 138 ? 25.373 31.758 26.529 1.00 7.91 442 SER B C 1
ATOM 2221 O O . SER B 1 138 ? 25.214 30.802 27.280 1.00 8.67 442 SER B O 1
ATOM 2224 N N . PHE B 1 139 ? 25.786 32.947 26.956 1.00 8.81 443 PHE B N 1
ATOM 2225 C CA . PHE B 1 139 ? 26.101 33.200 28.362 1.00 8.97 443 PHE B CA 1
ATOM 2226 C C . PHE B 1 139 ? 24.877 33.029 29.261 1.00 9.18 443 PHE B C 1
ATOM 2227 O O . PHE B 1 139 ? 24.983 32.478 30.361 1.00 9.41 443 PHE B O 1
ATOM 2235 N N . GLU B 1 140 ? 23.715 33.487 28.792 1.00 10.58 444 GLU B N 1
ATOM 2236 C CA . GLU B 1 140 ? 22.464 33.320 29.544 1.00 11.95 444 GLU B CA 1
ATOM 2237 C C . GLU B 1 140 ? 22.103 31.840 29.718 1.00 10.81 444 GLU B C 1
ATOM 2238 O O . GLU B 1 140 ? 21.705 31.427 30.808 1.00 11.40 444 GLU B O 1
ATOM 2244 N N . TYR B 1 141 ? 22.256 31.039 28.662 1.00 9.52 445 TYR B N 1
ATOM 2245 C CA . TYR B 1 141 ? 22.058 29.584 28.794 1.00 8.60 445 TYR B CA 1
ATOM 2246 C C . TYR B 1 141 ? 23.048 28.955 29.772 1.00 8.13 445 TYR B C 1
ATOM 2247 O O . TYR B 1 141 ? 22.698 28.036 30.517 1.00 8.77 445 TYR B O 1
ATOM 2256 N N . LEU B 1 142 ? 24.278 29.450 29.764 1.00 7.69 446 LEU B N 1
ATOM 2257 C CA . LEU B 1 142 ? 25.294 28.986 30.695 1.00 7.31 446 LEU B CA 1
ATOM 2258 C C . LEU B 1 142 ? 24.871 29.278 32.135 1.00 8.12 446 LEU B C 1
ATOM 2259 O O . LEU B 1 142 ? 24.821 28.371 32.972 1.00 8.50 446 LEU B O 1
ATOM 2264 N N . LEU B 1 143 ? 24.534 30.532 32.420 1.00 9.19 447 LEU B N 1
ATOM 2265 C CA . LEU B 1 143 ? 24.144 30.906 33.781 1.00 9.93 447 LEU B CA 1
ATOM 2266 C C . LEU B 1 143 ? 22.893 30.177 34.257 1.00 10.46 447 LEU B C 1
ATOM 2267 O O . LEU B 1 143 ? 22.787 29.837 35.436 1.00 11.67 447 LEU B O 1
ATOM 2272 N N . ALA B 1 144 ? 21.963 29.916 33.343 1.00 9.71 448 ALA B N 1
ATOM 2273 C CA . ALA B 1 144 ? 20.713 29.245 33.694 1.00 10.11 448 ALA B CA 1
ATOM 2274 C C . ALA B 1 144 ? 20.899 27.765 34.043 1.00 10.73 448 ALA B C 1
ATOM 2275 O O . ALA B 1 144 ? 20.078 27.198 34.774 1.00 12.97 448 ALA B O 1
ATOM 2277 N N . ASN B 1 145 ? 21.970 27.147 33.543 1.00 8.54 449 ASN B N 1
ATOM 2278 C CA . ASN B 1 145 ? 22.128 25.696 33.629 1.00 8.40 449 ASN B CA 1
ATOM 2279 C C . ASN B 1 145 ? 23.336 25.191 34.400 1.00 8.93 449 ASN B C 1
ATOM 2280 O O . ASN B 1 145 ? 23.320 24.046 34.845 1.00 10.58 449 ASN B O 1
ATOM 2285 N N . VAL B 1 146 ? 24.374 26.010 34.557 1.00 8.79 450 VAL B N 1
ATOM 2286 C CA . VAL B 1 146 ? 25.606 25.559 35.192 1.00 8.30 450 VAL B CA 1
ATOM 2287 C C . VAL B 1 146 ? 25.497 25.724 36.706 1.00 9.49 450 VAL B C 1
ATOM 2288 O O . VAL B 1 146 ? 25.144 26.802 37.199 1.00 11.37 450 VAL B O 1
ATOM 2292 N N . THR B 1 147 ? 25.805 24.646 37.424 1.00 9.17 451 THR B N 1
ATOM 2293 C CA . THR B 1 147 ? 25.723 24.590 38.885 1.00 10.65 451 THR B CA 1
ATOM 2294 C C . THR B 1 147 ? 27.028 24.094 39.515 1.00 10.74 451 THR B C 1
ATOM 2295 O O . THR B 1 147 ? 27.021 23.630 40.652 1.00 13.21 451 THR B O 1
ATOM 2299 N N . THR B 1 148 ? 28.133 24.170 38.777 1.00 9.12 452 THR B N 1
ATOM 2300 C CA . THR B 1 148 ? 29.444 23.780 39.288 1.00 8.02 452 THR B CA 1
ATOM 2301 C C . THR B 1 148 ? 30.424 24.915 39.046 1.00 8.03 452 THR B C 1
ATOM 2302 O O . THR B 1 148 ? 30.147 25.827 38.267 1.00 8.22 452 THR B O 1
ATOM 2306 N N . THR B 1 149 ? 31.568 24.853 39.722 1.00 7.51 453 THR B N 1
ATOM 2307 C CA . THR B 1 149 ? 32.593 25.891 39.615 1.00 6.72 453 THR B CA 1
ATOM 2308 C C . THR B 1 149 ? 33.106 25.959 38.186 1.00 6.86 453 THR B C 1
ATOM 2309 O O . THR B 1 149 ? 33.673 24.987 37.676 1.00 7.26 453 THR B O 1
ATOM 2313 N N . THR B 1 150 ? 32.890 27.107 37.546 1.00 6.97 454 THR B N 1
ATOM 2314 C CA . THR B 1 150 ? 33.154 27.270 36.123 1.00 6.50 454 THR B CA 1
ATOM 2315 C C . THR B 1 150 ? 33.820 28.610 35.868 1.00 7.14 454 THR B C 1
ATOM 2316 O O . THR B 1 150 ? 33.348 29.645 36.335 1.00 8.56 454 THR B O 1
ATOM 2320 N N . TYR B 1 151 ? 34.919 28.569 35.122 1.00 7.04 455 TYR B N 1
ATOM 2321 C CA . TYR B 1 151 ? 35.592 29.763 34.636 1.00 7.03 455 TYR B CA 1
ATOM 2322 C C . TYR B 1 151 ? 35.201 29.903 33.180 1.00 6.65 455 TYR B C 1
ATOM 2323 O O . TYR B 1 151 ? 35.581 29.072 32.351 1.00 7.32 455 TYR B O 1
ATOM 2332 N N . VAL B 1 152 ? 34.394 30.923 32.887 1.00 7.84 456 VAL B N 1
ATOM 2333 C CA . VAL B 1 152 ? 33.944 31.203 31.529 1.00 8.11 456 VAL B CA 1
ATOM 2334 C C . VAL B 1 152 ? 34.922 32.213 30.973 1.00 7.76 456 VAL B C 1
ATOM 2335 O O . VAL B 1 152 ? 34.991 33.346 31.455 1.00 8.91 456 VAL B O 1
ATOM 2339 N N . VAL B 1 153 ? 35.699 31.790 29.984 1.00 7.49 457 VAL B N 1
ATOM 2340 C CA . VAL B 1 153 ? 36.819 32.581 29.502 1.00 8.70 457 VAL B CA 1
ATOM 2341 C C . VAL B 1 153 ? 36.459 33.136 28.136 1.00 9.14 457 VAL B C 1
ATOM 2342 O O . VAL B 1 153 ? 36.111 32.384 27.227 1.00 9.96 457 VAL B O 1
ATOM 2346 N N . VAL B 1 154 ? 36.520 34.458 28.014 1.00 9.94 458 VAL B N 1
ATOM 2347 C CA . VAL B 1 154 ? 36.286 35.151 26.748 1.00 11.10 458 VAL B CA 1
ATOM 2348 C C . VAL B 1 154 ? 37.566 35.900 26.390 1.00 10.75 458 VAL B C 1
ATOM 2349 O O . VAL B 1 154 ? 38.190 36.499 27.258 1.00 12.31 458 VAL B O 1
ATOM 2353 N N . ASN B 1 155 ? 37.973 35.842 25.126 1.00 12.48 459 ASN B N 1
ATOM 2354 C CA . ASN B 1 155 ? 39.230 36.477 24.707 1.00 13.81 459 ASN B CA 1
ATOM 2355 C C . ASN B 1 155 ? 39.040 37.864 24.087 1.00 15.00 459 ASN B C 1
ATOM 2356 O O . ASN B 1 155 ? 40.020 38.508 23.722 1.00 17.27 459 ASN B O 1
ATOM 2361 N N . ASN B 1 156 ? 37.791 38.323 24.000 1.00 14.60 460 ASN B N 1
ATOM 2362 C CA . ASN B 1 156 ? 37.444 39.620 23.434 1.00 15.58 460 ASN B CA 1
ATOM 2363 C C . ASN B 1 156 ? 36.978 40.532 24.563 1.00 14.93 460 ASN B C 1
ATOM 2364 O O . ASN B 1 156 ? 36.010 40.214 25.258 1.00 15.47 460 ASN B O 1
ATOM 2369 N N . GLU B 1 157 ? 37.652 41.672 24.732 1.00 16.46 461 GLU B N 1
ATOM 2370 C CA . GLU B 1 157 ? 37.354 42.570 25.851 1.00 17.87 461 GLU B CA 1
ATOM 2371 C C . GLU B 1 157 ? 35.986 43.243 25.733 1.00 17.26 461 GLU B C 1
ATOM 2372 O O . GLU B 1 157 ? 35.360 43.550 26.747 1.00 17.10 461 GLU B O 1
ATOM 2378 N N . ASP B 1 158 ? 35.513 43.459 24.508 1.00 17.48 462 ASP B N 1
ATOM 2379 C CA . ASP B 1 158 ? 34.175 44.023 24.307 1.00 18.92 462 ASP B CA 1
ATOM 2380 C C . ASP B 1 158 ? 33.083 43.025 24.693 1.00 17.83 462 ASP B C 1
ATOM 2381 O O . ASP B 1 158 ? 32.069 43.416 25.281 1.00 19.17 462 ASP B O 1
ATOM 2386 N N . ILE B 1 159 ? 33.302 41.741 24.397 1.00 16.24 463 ILE B N 1
ATOM 2387 C CA . ILE B 1 159 ? 32.409 40.686 24.880 1.00 15.67 463 ILE B CA 1
ATOM 2388 C C . ILE B 1 159 ? 32.448 40.641 26.403 1.00 15.38 463 ILE B C 1
ATOM 2389 O O . ILE B 1 159 ? 31.402 40.601 27.049 1.00 16.31 463 ILE B O 1
ATOM 2394 N N . TYR B 1 160 ? 33.653 40.666 26.970 1.00 14.67 464 TYR B N 1
ATOM 2395 C CA . TYR B 1 160 ? 33.811 40.689 28.422 1.00 15.75 464 TYR B CA 1
ATOM 2396 C C . TYR B 1 160 ? 33.021 41.831 29.057 1.00 17.11 464 TYR B C 1
ATOM 2397 O O . TYR B 1 160 ? 32.259 41.613 30.001 1.00 17.24 464 TYR B O 1
ATOM 2406 N N . ASN B 1 161 ? 33.201 43.042 28.531 1.00 17.62 465 ASN B N 1
ATOM 2407 C CA . ASN B 1 161 ? 32.519 44.220 29.074 1.00 20.76 465 ASN B CA 1
ATOM 2408 C C . ASN B 1 161 ? 31.003 44.079 29.002 1.00 21.23 465 ASN B C 1
ATOM 2409 O O . ASN B 1 161 ? 30.314 44.385 29.970 1.00 23.08 465 ASN B O 1
ATOM 2414 N N . THR B 1 162 ? 30.493 43.593 27.872 1.00 21.20 466 THR B N 1
ATOM 2415 C CA . THR B 1 162 ? 29.053 43.377 27.706 1.00 23.83 466 THR B CA 1
ATOM 2416 C C . THR B 1 162 ? 28.499 42.401 28.745 1.00 21.39 466 THR B C 1
ATOM 2417 O O . THR B 1 162 ? 27.478 42.672 29.376 1.00 23.90 466 THR B O 1
ATOM 2421 N N . LEU B 1 163 ? 29.180 41.273 28.921 1.00 19.35 467 LEU B N 1
ATOM 2422 C CA . LEU B 1 163 ? 28.716 40.226 29.830 1.00 19.58 467 LEU B CA 1
ATOM 2423 C C . LEU B 1 163 ? 28.973 40.532 31.304 1.00 21.95 467 LEU B C 1
ATOM 2424 O O . LEU B 1 163 ? 28.251 40.028 32.166 1.00 22.50 467 LEU B O 1
ATOM 2429 N N . ALA B 1 164 ? 29.990 41.343 31.594 1.00 23.61 468 ALA B N 1
ATOM 2430 C CA . ALA B 1 164 ? 30.333 41.697 32.975 1.00 28.03 468 ALA B CA 1
ATOM 2431 C C . ALA B 1 164 ? 29.389 42.724 33.608 1.00 32.16 468 ALA B C 1
ATOM 2432 O O . ALA B 1 164 ? 29.323 42.808 34.836 1.00 34.90 468 ALA B O 1
ATOM 2434 N N . THR B 1 165 ? 28.675 43.503 32.793 1.00 35.27 469 THR B N 1
ATOM 2435 C CA . THR B 1 165 ? 27.776 44.545 33.310 1.00 38.20 469 THR B CA 1
ATOM 2436 C C . THR B 1 165 ? 26.588 43.936 34.054 1.00 38.94 469 THR B C 1
ATOM 2437 O O . THR B 1 165 ? 25.694 43.348 33.443 1.00 39.35 469 THR B O 1
#

Secondary structure (DSSP, 8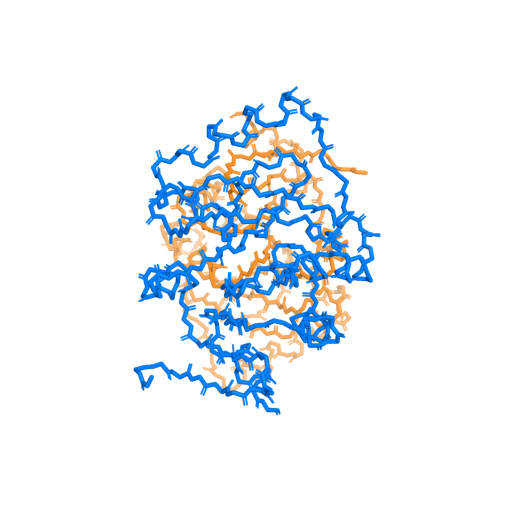-state):
--S-EEE-SSSEEEEES-HHHHHHHSSS-EEEEEE-TT----TTHHHHHHHHTTTHHHHHHHHHHHHH-SPPTT-EEEEE-TTSSSEEEEEE---GGGT--GGGHHHHHHTTTTSSEEEE--TTSSTT---HHHHHHHHHHH--SEEEEEES-HHHHHHHH-/---EEE-SSSEEEEES-HHHHHHHSSS-EEEEEE-TT----TTHHHHHHHHTTTHHHHHHHHHHHHH-PPPTT-EEEEE-TTSSSEEEEEE---GGGT--GGGHHHHHHTTTTSSEEEE--TTSSTT---HHHHHHHHHHH--SEEEEEES-HHHHHHHH-

Foldseek 3Di:
DPFDWAADDPAEIETADQLLVVQLPDPAEEEEAQAAQQRPQDDPVSVVQCVVLVNPSVVFSNVVCVVVPTHDQLDWDWAPRSSSHRIYIYHHHAQVVVVGDNVSLLSRLLVCAVTAEYEYEQHCCPRSPDPSVSSVVSNVVRHDHHYYYYDNDVVSSVVNND/DFDWDDPDPAEIETADQLLVVQLVDPAEEEEAQAAQQLPQDDPVSVVQCVVLVNPSVVVSNVVCVPVNGDDQLDWDWAPRSSSHRIYIYHHHAQVVVVGDNLSLLSRLLVCAVTAEYEYEQHCCPRSPDPSVSSVVSNVVRHDHHYYHYDNDVVSVVVNND

InterPro domains:
  IPR001205 RNA-directed RNA polymerase, C-terminal domain [PF00680] (4919-5206)
  IPR002589 Macro domain [PF01661] (1185-1288)
  IPR002589 Macro domain [PS51154] (1152-1321)
  IPR002589 Macro domain [SM00506] (1164-1292)
  IPR007094 RNA-directed RNA polymerase, catalytic domain [PS50507] (5034-5196)
  IPR008740 Peptidase C30, coronavirus [PF05409] (3320-3601)
  IPR008740 Peptidase C30, coronavirus [PS51442] (3292-3597)
  IPR008740 Peptidase C30, coronavirus [cd21666] (3295-3591)
  IPR009003 Peptidase S1, PA clan [SSF50494] (3292-3594)
  IPR009461 Non-structural protein NSP16, coronavirus-like [PF06460] (6820-7114)
  IPR009466 Non-structural protein 14, coronavirus [PF06471] (5956-6473)
  IPR009469 RNA-dependent RNA polymerase, N-terminal, coronavirus [PF06478] (4435-4788)
  IPR013016 Peptidase C16, coronavirus [PF08715] (1527-1840)
  IPR013016 Peptidase C16, coronavirus [PS51124] (1593-1864)
  IPR014822 Non-structural protein NSP9, coronavirus [PF08710] (4172-4281)
  IPR014822 Non-structural protein NSP9, coronavirus [PS51951] (4172-4281)
  IPR014828 Non-structural protein NSP7, coronavirus [PF08716] (3890-3972)
  IPR014828 Non-structural protein NSP7, coronavirus [PS51949] (3890-3972)
  IPR014829 Non-structural protein NSP8, coronavirus [PF08717] (3975-4171)
  IPR014829 Non-structural protein NSP8, coronavirus [PS51950] (3973-4171)

Nearest PDB structures (foldseek):
  6meb-assembly2_B  TM=1.004E+00  e=7.339E-32  Tylonycteris bat coronavirus HKU4
  5zua-assembly1_A  TM=9.958E-01  e=1.499E-24  Middle East respiratory syndrome-related coronavirus
  8sh8-assembly2_B  TM=9.642E-01  e=5.146E-20  Severe acute respiratory syndrome coronavirus 2
  8cb3-assembly3_C  TM=9.525E-01  e=4.280E-20  Severe acute respiratory syndrome coronavirus
  7twg-assembly2_B  TM=9.627E-01  e=7.440E-20  Severe acute respiratory syndrome coronavirus 2